Protein AF-0000000082935063 (afdb_homodimer)

Sequence (376 aa):
MTKEQLLAMGLTEEQAEKVLAASSEEMKGFIPKIRFDEINNSNKDLKQQLADRDKQLEDLKKLTGDNEELKNQIKQMQDSNKNKIAEYENKLKQLKIDSAVELELTKAKAKNIKAARALLDLSNVELDGDTVKGLDEQIKKLTEAEDSKFLFDSEESATFIGVKPGEGSDKNNASVEQQFENALKGIFMTKEQLLAMGLTEEQAEKVLAASSEEMKGFIPKIRFDEINNSNKDLKQQLADRDKQLEDLKKLTGDNEELKNQIKQMQDSNKNKIAEYENKLKQLKIDSAVELELTKAKAKNIKAARALLDLSNVELDGDTVKGLDEQIKKLTEAEDSKFLFDSEESATFIGVKPGEGSDKNNASVEQQFENALKGIF

InterPro domains:
  IPR009636 Capsid assembly scaffolding protein [PF06810] (1-170)

Secondary structure (DSSP, 8-state):
--HHHHHHTT--HHHHHHHHHHHHHHHTTEEEHHHHHHHHHHHHHHHHHHHHHHHHHHHHHH--S-HHHHHHHHHHHHHHHHHHHHHHHHHHHHHHHHHHHHHHHHHTTBS-HHHHHTTS--TT--EETTEETTHHHHHHHHHHSTTTGGGB-----------------------THHHHHHHHHTT-/--HHHHHHTT--HHHHHHHHHHHHHHHTTEEEHHHHHHHHHHHHHHHHHHHHHHHHHHHHHH--S-HHHHHHHHHHHHHHHHHHHHHHHHHHHHHHHHHHHHHHHHHTTBS-HHHHHTTS--TT--EETTEETTHHHHHHHHHHSTTTGGGB-----------------------THHHHHHHHHTT-

Solvent-accessible surface area (backbone atoms only — not comparable to full-atom values): 21770 Å² total; per-residue (Å²): 136,52,68,66,58,36,44,72,61,69,42,50,72,68,43,32,52,52,50,49,52,52,49,53,62,55,48,71,51,40,37,55,38,62,60,44,51,50,50,52,51,49,38,55,51,46,53,50,52,42,51,52,52,55,48,48,53,54,55,56,57,69,57,82,67,58,71,68,58,52,42,52,52,48,51,51,50,51,53,51,50,53,49,50,50,53,51,49,54,52,50,50,50,50,50,49,48,53,44,28,50,52,52,53,39,53,73,56,34,42,75,41,59,73,62,57,54,69,73,55,83,71,75,86,65,47,74,53,87,79,37,49,61,66,46,68,60,54,51,52,49,38,57,68,34,88,91,42,22,87,45,29,65,73,80,64,70,74,67,71,71,65,73,62,75,67,74,78,66,77,78,83,88,74,70,77,67,60,65,60,54,55,64,57,52,68,76,100,137,51,68,66,59,37,44,74,62,68,43,51,73,68,43,31,53,52,51,50,50,52,49,54,60,55,48,71,53,40,35,54,38,63,60,44,50,51,50,51,51,50,38,53,50,48,50,51,51,41,50,51,51,55,48,48,52,54,53,57,58,70,55,82,66,57,71,68,59,51,42,51,52,47,50,52,51,52,53,51,50,52,51,50,50,51,51,48,53,51,51,49,51,50,48,49,48,52,46,29,50,51,51,52,39,53,73,57,36,42,75,39,61,71,64,56,54,68,74,54,84,71,76,86,63,47,75,52,87,78,36,48,61,67,44,66,61,52,50,51,50,37,58,70,34,88,91,40,22,84,45,29,65,72,83,64,71,73,66,70,70,64,73,62,75,69,74,79,67,75,80,84,85,73,68,79,67,62,64,58,52,57,63,56,53,70,75,100

Structure (mmCIF, N/CA/C/O backbone):
data_AF-0000000082935063-model_v1
#
loop_
_entity.id
_entity.type
_entity.pdbx_description
1 polymer 'Phage minor structural protein GP20'
#
loop_
_atom_site.group_PDB
_atom_site.id
_atom_site.type_symbol
_atom_site.label_atom_id
_atom_site.label_alt_id
_atom_site.label_comp_id
_atom_site.label_asym_id
_atom_site.label_entity_id
_atom_site.label_seq_id
_atom_site.pdbx_PDB_ins_code
_atom_site.Cartn_x
_atom_site.Cartn_y
_atom_site.Cartn_z
_atom_site.occupancy
_atom_site.B_iso_or_equiv
_atom_site.auth_seq_id
_atom_site.auth_comp_id
_atom_site.auth_asym_id
_atom_site.auth_atom_id
_atom_site.pdbx_PDB_model_num
ATOM 1 N N . MET A 1 1 ? -4.723 17.047 11.477 1 86 1 MET A N 1
ATOM 2 C CA . MET A 1 1 ? -5.141 18.109 12.398 1 86 1 MET A CA 1
ATOM 3 C C . MET A 1 1 ? -6.387 18.812 11.883 1 86 1 MET A C 1
ATOM 5 O O . MET A 1 1 ? -6.648 18.828 10.68 1 86 1 MET A O 1
ATOM 9 N N . THR A 1 2 ? -7.211 19.328 12.93 1 88.81 2 THR A N 1
ATOM 10 C CA . THR A 1 2 ? -8.438 20.047 12.594 1 88.81 2 THR A CA 1
ATOM 11 C C . THR A 1 2 ? -8.281 21.531 12.859 1 88.81 2 THR A C 1
ATOM 13 O O . THR A 1 2 ? -7.32 21.953 13.516 1 88.81 2 THR A O 1
ATOM 16 N N . LYS A 1 3 ? -9.219 22.297 12.297 1 92.62 3 LYS A N 1
ATOM 17 C CA . LYS A 1 3 ? -9.211 23.734 12.547 1 92.62 3 LYS A CA 1
ATOM 18 C C . LYS A 1 3 ? -9.258 24.031 14.047 1 92.62 3 LYS A C 1
ATOM 20 O O . LYS A 1 3 ? -8.539 24.906 14.531 1 92.62 3 LYS A O 1
ATOM 25 N N . GLU A 1 4 ? -10.055 23.328 14.75 1 90.56 4 GLU A N 1
ATOM 26 C CA . GLU A 1 4 ? -10.203 23.516 16.188 1 90.56 4 GLU A CA 1
ATOM 27 C C . GLU A 1 4 ? -8.891 23.25 16.9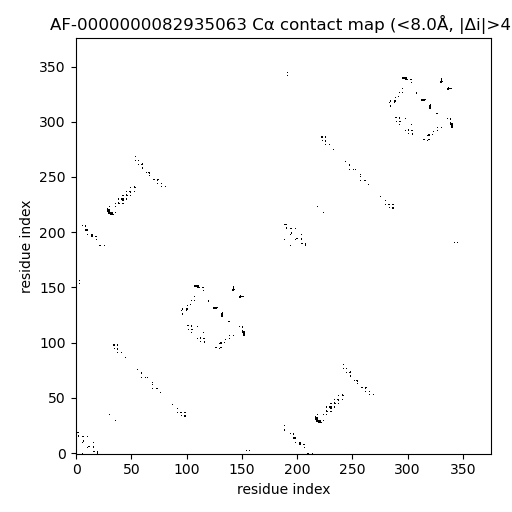22 1 90.56 4 GLU A C 1
ATOM 29 O O . GLU A 1 4 ? -8.539 23.984 17.844 1 90.56 4 GLU A O 1
ATOM 34 N N . GLN A 1 5 ? -8.219 22.234 16.547 1 92.06 5 GLN A N 1
ATOM 35 C CA . GLN A 1 5 ? -6.93 21.906 17.156 1 92.06 5 GLN A CA 1
ATOM 36 C C . GLN A 1 5 ? -5.918 23.031 16.938 1 92.06 5 GLN A C 1
ATOM 38 O O . GLN A 1 5 ? -5.156 23.375 17.844 1 92.06 5 GLN A O 1
ATOM 43 N N . LEU A 1 6 ? -5.969 23.578 15.75 1 96.69 6 LEU A N 1
ATOM 44 C CA . LEU A 1 6 ? -5.023 24.625 15.398 1 96.69 6 LEU A CA 1
ATOM 45 C C . LEU A 1 6 ? -5.297 25.891 16.203 1 96.69 6 LEU A C 1
ATOM 47 O O . LEU A 1 6 ? -4.367 26.547 16.688 1 96.69 6 LEU A O 1
ATOM 51 N N . LEU A 1 7 ? -6.59 26.219 16.422 1 95.94 7 LEU A N 1
ATOM 52 C CA . LEU A 1 7 ? -6.969 27.375 17.234 1 95.94 7 LEU A CA 1
ATOM 53 C C . LEU A 1 7 ? -6.535 27.172 18.688 1 95.94 7 LEU A C 1
ATOM 55 O O . LEU A 1 7 ? -6.062 28.109 19.328 1 95.94 7 LEU A O 1
ATOM 59 N N . ALA A 1 8 ? -6.621 26 19.125 1 94.31 8 ALA A N 1
ATOM 60 C CA . ALA A 1 8 ? -6.246 25.672 20.5 1 94.31 8 ALA A CA 1
ATOM 61 C C . ALA A 1 8 ? -4.742 25.812 20.703 1 94.31 8 ALA A C 1
ATOM 63 O O . ALA A 1 8 ? -4.277 26.016 21.828 1 94.31 8 ALA A O 1
ATOM 64 N N . MET A 1 9 ? -4.004 25.766 19.688 1 95.94 9 MET A N 1
ATOM 65 C CA . MET A 1 9 ? -2.553 25.891 19.766 1 95.94 9 MET A CA 1
ATOM 66 C C . MET A 1 9 ? -2.137 27.359 19.719 1 95.94 9 MET A C 1
ATOM 68 O O . MET A 1 9 ? -0.945 27.672 19.734 1 95.94 9 MET A O 1
ATOM 72 N N . GLY A 1 10 ? -3.119 28.219 19.531 1 96.62 10 GLY A N 1
ATOM 73 C CA . GLY A 1 10 ? -2.852 29.641 19.594 1 96.62 10 GLY A CA 1
ATOM 74 C C . GLY A 1 10 ? -2.785 30.297 18.219 1 96.62 10 GLY A C 1
ATOM 75 O O . GLY A 1 10 ? -2.342 31.453 18.109 1 96.62 10 GLY A O 1
ATOM 76 N N . LEU A 1 11 ? -3.184 29.625 17.219 1 98 11 LEU A N 1
ATOM 77 C CA . LEU A 1 11 ? -3.174 30.203 15.891 1 98 11 LEU A CA 1
ATOM 78 C C . LEU A 1 11 ? -4.414 31.062 15.656 1 98 11 LEU A C 1
ATOM 80 O O . LEU A 1 11 ? -5.469 30.812 16.234 1 98 11 LEU A O 1
ATOM 84 N N . THR A 1 12 ? -4.195 32.094 14.789 1 97.25 12 THR A N 1
ATOM 85 C CA . THR A 1 12 ? -5.363 32.844 14.344 1 97.25 12 THR A CA 1
ATOM 86 C C . THR A 1 12 ? -6.164 32.062 13.32 1 97.25 12 THR A C 1
ATOM 88 O O . THR A 1 12 ? -5.684 31.047 12.797 1 97.25 12 THR A O 1
ATOM 91 N N . GLU A 1 13 ? -7.348 32.438 13.023 1 96.56 13 GLU A N 1
ATOM 92 C CA . GLU A 1 13 ? -8.164 31.766 12.016 1 96.56 13 GLU A CA 1
ATOM 93 C C . GLU A 1 13 ? -7.48 31.766 10.656 1 96.56 13 GLU A C 1
ATOM 95 O O . GLU A 1 13 ? -7.512 30.766 9.93 1 96.56 13 GLU A O 1
ATOM 100 N N . GLU A 1 14 ? -6.922 32.875 10.328 1 97.38 14 GLU A N 1
ATOM 101 C CA . GLU A 1 14 ? -6.215 33 9.055 1 97.38 14 GLU A CA 1
ATOM 102 C C . GLU A 1 14 ? -5.031 32.062 8.984 1 97.38 14 GLU A C 1
ATOM 104 O O . GLU A 1 14 ? -4.828 31.391 7.969 1 97.38 14 GLU A O 1
ATOM 109 N N . GLN A 1 15 ? -4.25 32.031 10.055 1 97.62 15 GLN A N 1
ATOM 110 C CA . GLN A 1 15 ? -3.121 31.125 10.133 1 97.62 15 GLN A CA 1
ATOM 111 C C . GLN A 1 15 ? -3.584 29.672 10.008 1 97.62 15 GLN A C 1
ATOM 113 O O . GLN A 1 15 ? -2.98 28.891 9.273 1 97.62 15 GLN A O 1
ATOM 118 N N . ALA A 1 16 ? -4.621 29.344 10.688 1 97.5 16 ALA A N 1
ATOM 119 C CA . ALA A 1 16 ? -5.16 27.984 10.695 1 97.5 16 ALA A CA 1
ATOM 120 C C . ALA A 1 16 ? -5.566 27.547 9.289 1 97.5 16 ALA A C 1
ATOM 122 O O . ALA A 1 16 ? -5.293 26.422 8.875 1 97.5 16 ALA A O 1
ATOM 123 N N . GLU A 1 17 ? -6.215 28.406 8.586 1 97.19 17 GLU A N 1
ATOM 124 C CA . GLU A 1 17 ? -6.641 28.109 7.227 1 97.19 17 GLU A CA 1
ATOM 125 C C . GLU A 1 17 ? -5.445 27.828 6.32 1 97.19 17 GLU A C 1
ATOM 127 O O . GLU A 1 17 ? -5.477 26.906 5.496 1 97.19 17 GLU A O 1
ATOM 132 N N . LYS A 1 18 ? -4.41 28.641 6.469 1 96.88 18 LYS A N 1
ATOM 133 C CA . LYS A 1 18 ? -3.205 28.469 5.668 1 96.88 18 LYS A CA 1
ATOM 134 C C . LYS A 1 18 ? -2.537 27.125 5.973 1 96.88 18 LYS A C 1
ATOM 136 O O . LYS A 1 18 ? -2.104 26.422 5.062 1 96.88 18 LYS A O 1
ATOM 141 N N . VAL A 1 19 ? -2.463 26.844 7.266 1 97.12 19 VAL A N 1
ATOM 142 C CA . VAL A 1 19 ? -1.835 25.609 7.688 1 97.12 19 VAL A CA 1
ATOM 143 C C . VAL A 1 19 ? -2.639 24.422 7.168 1 97.12 19 VAL A C 1
ATOM 145 O O . VAL A 1 19 ? -2.068 23.453 6.66 1 97.12 19 VAL A O 1
ATOM 148 N N . LEU A 1 20 ? -3.934 24.484 7.266 1 96.06 20 LEU A N 1
ATOM 149 C CA . LEU A 1 20 ? -4.789 23.406 6.789 1 96.06 20 LEU A CA 1
ATOM 150 C C . LEU A 1 20 ? -4.637 23.219 5.281 1 96.06 20 LEU A C 1
ATOM 152 O O . LEU A 1 20 ? -4.621 22.094 4.793 1 96.06 20 LEU A O 1
ATOM 156 N N . ALA A 1 21 ? -4.57 24.281 4.578 1 95.88 21 ALA A N 1
ATOM 157 C CA . ALA A 1 21 ? -4.383 24.203 3.133 1 95.88 21 ALA A CA 1
ATOM 158 C C . ALA A 1 21 ? -3.053 23.547 2.785 1 95.88 21 ALA A C 1
ATOM 160 O O . ALA A 1 21 ? -2.99 22.688 1.896 1 95.88 21 ALA A O 1
ATOM 161 N N . ALA A 1 22 ? -2.039 23.969 3.504 1 93.56 22 ALA A N 1
ATOM 162 C CA . ALA A 1 22 ? -0.721 23.375 3.273 1 93.56 22 ALA A CA 1
ATOM 163 C C . ALA A 1 22 ? -0.713 21.891 3.627 1 93.56 22 ALA A C 1
ATOM 165 O O . ALA A 1 22 ? -0.114 21.094 2.916 1 93.56 22 ALA A O 1
ATOM 166 N N . SER A 1 23 ? -1.329 21.578 4.695 1 93.69 23 SER A N 1
ATOM 167 C CA . SER A 1 23 ? -1.425 20.188 5.125 1 93.69 23 SER A CA 1
ATOM 168 C C . SER A 1 23 ? -2.184 19.344 4.105 1 93.69 23 SER A C 1
ATOM 170 O O . SER A 1 23 ? -1.768 18.234 3.781 1 93.69 23 SER A O 1
ATOM 172 N N . SER A 1 24 ? -3.283 19.906 3.625 1 93.31 24 SER A N 1
ATOM 173 C CA . SER A 1 24 ? -4.078 19.203 2.621 1 93.31 24 SER A CA 1
ATOM 174 C C . SER A 1 24 ? -3.264 18.938 1.36 1 93.31 24 SER A C 1
ATOM 176 O O . SER A 1 24 ? -3.348 17.859 0.78 1 93.31 24 SER A O 1
ATOM 178 N N . GLU A 1 25 ? -2.549 19.859 0.932 1 93 25 GLU A N 1
ATOM 179 C CA . GLU A 1 25 ? -1.703 19.703 -0.246 1 93 25 GLU A CA 1
ATOM 180 C C . GLU A 1 25 ? -0.645 18.625 -0.02 1 93 25 GLU A C 1
ATOM 182 O O . GLU A 1 25 ? -0.405 17.781 -0.895 1 93 25 GLU A O 1
ATOM 187 N N . GLU A 1 26 ? -0.034 18.625 1.139 1 90.31 26 GLU A N 1
ATOM 188 C CA . GLU A 1 26 ? 0.987 17.625 1.472 1 90.31 26 GLU A CA 1
ATOM 189 C C . GLU A 1 26 ? 0.395 16.219 1.532 1 90.31 26 GLU A C 1
ATOM 191 O O . GLU A 1 26 ? 1.028 15.258 1.102 1 90.31 26 GLU A O 1
ATOM 196 N N . MET A 1 27 ? -0.767 16.125 2.008 1 92.81 27 MET A N 1
ATOM 197 C CA . MET A 1 27 ? -1.409 14.828 2.244 1 92.81 27 MET A CA 1
ATOM 198 C C . MET A 1 27 ? -1.734 14.133 0.925 1 92.81 27 MET A C 1
ATOM 200 O O . MET A 1 27 ? -1.964 12.922 0.895 1 92.81 27 MET A O 1
ATOM 204 N N . LYS A 1 28 ? -1.774 14.883 -0.17 1 92.69 28 LYS A N 1
ATOM 205 C CA . LYS A 1 28 ? -2.061 14.297 -1.478 1 92.69 28 LYS A CA 1
ATOM 206 C C . LYS A 1 28 ? -0.992 13.281 -1.872 1 92.69 28 LYS A C 1
ATOM 208 O O . LYS A 1 28 ? -1.238 12.398 -2.699 1 92.69 28 LYS A O 1
ATOM 213 N N . GLY A 1 29 ? 0.166 13.391 -1.287 1 92.94 29 GLY A N 1
ATOM 214 C CA . GLY A 1 29 ? 1.263 12.477 -1.58 1 92.94 29 GLY A CA 1
ATOM 215 C C . GLY A 1 29 ? 1.316 11.289 -0.645 1 92.94 29 GLY A C 1
ATOM 216 O O . GLY A 1 29 ? 2.254 10.484 -0.702 1 92.94 29 GLY A O 1
ATOM 217 N N . PHE A 1 30 ? 0.31 11.125 0.166 1 94.75 30 PHE A N 1
ATOM 218 C CA . PHE A 1 30 ? 0.309 10.055 1.158 1 94.75 30 PHE A CA 1
ATOM 219 C C . PHE A 1 30 ? -0.996 9.273 1.104 1 94.75 30 PHE A C 1
ATOM 221 O O . PHE A 1 30 ? -1.993 9.75 0.562 1 94.75 30 PHE A O 1
ATOM 228 N N . ILE A 1 31 ? -0.912 8.023 1.594 1 93.56 31 ILE A N 1
ATOM 229 C CA . ILE A 1 31 ? -2.062 7.133 1.694 1 93.56 31 ILE A CA 1
ATOM 230 C C . ILE A 1 31 ? -2.197 6.625 3.127 1 93.56 31 ILE A C 1
ATOM 232 O O . ILE A 1 31 ? -1.195 6.355 3.793 1 93.56 31 ILE A O 1
ATOM 236 N N . PRO A 1 32 ? -3.484 6.516 3.576 1 93.88 32 PRO A N 1
ATOM 237 C CA . PRO A 1 32 ? -3.619 5.918 4.906 1 93.88 32 PRO A CA 1
ATOM 238 C C . PRO A 1 32 ? -2.92 4.566 5.02 1 93.88 32 PRO A C 1
ATOM 240 O O . PRO A 1 32 ? -2.986 3.752 4.094 1 93.88 32 PRO A O 1
ATOM 243 N N . LYS A 1 33 ? -2.289 4.395 6.117 1 94.56 33 LYS A N 1
ATOM 244 C CA . LYS A 1 33 ? -1.528 3.168 6.34 1 94.56 33 LYS A CA 1
ATOM 245 C C . LYS A 1 33 ? -2.42 1.936 6.211 1 94.56 33 LYS A C 1
ATOM 247 O O . LYS A 1 33 ? -1.977 0.89 5.73 1 94.56 33 LYS A O 1
ATOM 252 N N . ILE A 1 34 ? -3.592 2.025 6.602 1 93.38 34 ILE A N 1
ATOM 253 C CA . ILE A 1 34 ? -4.512 0.892 6.609 1 93.38 34 ILE A CA 1
ATOM 254 C C . ILE A 1 34 ? -4.73 0.397 5.18 1 93.38 34 ILE A C 1
ATOM 256 O O . ILE A 1 34 ? -4.879 -0.805 4.949 1 93.38 34 ILE A O 1
ATOM 260 N N . ARG A 1 35 ? -4.742 1.308 4.215 1 92.62 35 ARG A N 1
ATOM 261 C CA . ARG A 1 35 ? -4.867 0.929 2.811 1 92.62 35 ARG A CA 1
ATOM 262 C C . ARG A 1 35 ? -3.625 0.187 2.33 1 92.62 35 ARG A C 1
ATOM 264 O O . ARG A 1 35 ? -3.727 -0.776 1.566 1 92.62 35 ARG A O 1
ATOM 271 N N . PHE A 1 36 ? -2.512 0.682 2.732 1 93.5 36 PHE A N 1
ATOM 272 C CA . PHE A 1 36 ? -1.25 0.019 2.424 1 93.5 36 PHE A CA 1
ATOM 273 C C . PHE A 1 36 ? -1.236 -1.402 2.975 1 93.5 36 PHE A C 1
ATOM 275 O O . PHE A 1 36 ? -0.862 -2.342 2.271 1 93.5 36 PHE A O 1
ATOM 282 N N . ASP A 1 37 ? -1.658 -1.58 4.211 1 93.25 37 ASP A N 1
ATOM 283 C CA . ASP A 1 37 ? -1.674 -2.881 4.875 1 93.25 37 ASP A CA 1
ATOM 284 C C . ASP A 1 37 ? -2.604 -3.854 4.152 1 93.25 37 ASP A C 1
ATOM 286 O O . ASP A 1 37 ? -2.32 -5.051 4.07 1 93.25 37 ASP A O 1
ATOM 290 N N . GLU A 1 38 ? -3.693 -3.305 3.662 1 92.56 38 GLU A N 1
ATOM 291 C CA . GLU A 1 38 ? -4.609 -4.113 2.861 1 92.56 38 GLU A CA 1
ATOM 292 C C . GLU A 1 38 ? -3.887 -4.758 1.682 1 92.56 38 GLU A C 1
ATOM 294 O O . GLU A 1 38 ? -3.979 -5.969 1.478 1 92.56 38 GLU A O 1
ATOM 299 N N . ILE A 1 39 ? -3.172 -3.971 0.906 1 91.56 39 ILE A N 1
ATOM 300 C CA . ILE A 1 39 ? -2.516 -4.445 -0.307 1 91.56 39 ILE A CA 1
ATOM 301 C C . ILE A 1 39 ? -1.347 -5.355 0.061 1 91.56 39 ILE A C 1
ATOM 303 O O . ILE A 1 39 ? -1.083 -6.348 -0.625 1 91.56 39 ILE A O 1
ATOM 307 N N . ASN A 1 40 ? -0.686 -5.012 1.151 1 92.81 40 ASN A N 1
ATOM 308 C CA . ASN A 1 40 ? 0.401 -5.859 1.633 1 92.81 40 ASN A CA 1
ATOM 309 C C . ASN A 1 40 ? -0.098 -7.25 2.012 1 92.81 40 ASN A C 1
ATOM 311 O O . ASN A 1 40 ? 0.553 -8.25 1.708 1 92.81 40 ASN A O 1
ATOM 315 N N . ASN A 1 41 ? -1.183 -7.312 2.684 1 93.81 41 ASN A N 1
ATOM 316 C CA . ASN A 1 41 ? -1.776 -8.602 3.023 1 93.81 41 ASN A CA 1
ATOM 317 C C . ASN A 1 41 ? -2.193 -9.375 1.774 1 93.81 41 ASN A C 1
ATOM 319 O O . ASN A 1 41 ? -2.014 -10.594 1.701 1 93.81 41 ASN A O 1
ATOM 323 N N . SER A 1 42 ? -2.785 -8.609 0.834 1 94.44 42 SER A N 1
ATOM 324 C CA . SER A 1 42 ? -3.113 -9.219 -0.45 1 94.44 42 SER A CA 1
ATOM 325 C C . SER A 1 42 ? -1.878 -9.82 -1.11 1 94.44 42 SER A C 1
ATOM 327 O O . SER A 1 42 ? -1.92 -10.945 -1.609 1 94.44 42 SER A O 1
ATOM 329 N N . ASN A 1 43 ? -0.83 -9.102 -1.116 1 94.44 43 ASN A N 1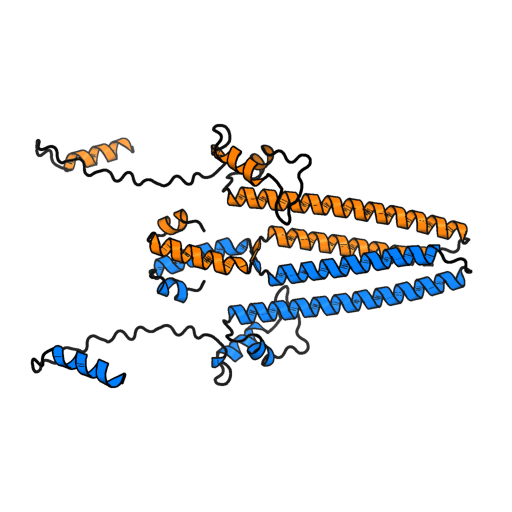
ATOM 330 C CA . ASN A 1 43 ? 0.434 -9.57 -1.681 1 94.44 43 ASN A CA 1
ATOM 331 C C . ASN A 1 43 ? 0.897 -10.867 -1.028 1 94.44 43 ASN A C 1
ATOM 333 O O . ASN A 1 43 ? 1.317 -11.797 -1.718 1 94.44 43 ASN A O 1
ATOM 337 N N . LYS A 1 44 ? 0.827 -10.93 0.276 1 95 44 LYS A N 1
ATOM 338 C CA . LYS A 1 44 ? 1.216 -12.125 1.01 1 95 44 LYS A CA 1
ATOM 339 C C . LYS A 1 44 ? 0.367 -13.328 0.594 1 95 44 LYS A C 1
ATOM 341 O O . LYS A 1 44 ? 0.891 -14.422 0.385 1 95 44 LYS A O 1
ATOM 346 N N . ASP A 1 45 ? -0.888 -13.086 0.507 1 96.44 45 ASP A N 1
ATOM 347 C CA . ASP A 1 45 ? -1.808 -14.141 0.096 1 96.44 45 ASP A CA 1
ATOM 348 C C . ASP A 1 45 ? -1.479 -14.641 -1.311 1 96.44 45 ASP A C 1
ATOM 350 O O . ASP A 1 45 ? -1.406 -15.852 -1.547 1 96.44 45 ASP A O 1
ATOM 354 N N . LEU A 1 46 ? -1.265 -13.703 -2.25 1 96.94 46 LEU A N 1
ATOM 355 C CA . LEU A 1 46 ? -0.958 -14.055 -3.633 1 96.94 46 LEU A CA 1
ATOM 356 C C . LEU A 1 46 ? 0.343 -14.844 -3.719 1 96.94 46 LEU A C 1
ATOM 358 O O . LEU A 1 46 ? 0.447 -15.797 -4.496 1 96.94 46 LEU A O 1
ATOM 362 N N . LYS A 1 47 ? 1.34 -14.516 -2.902 1 96.88 47 LYS A N 1
ATOM 363 C CA . LYS A 1 47 ? 2.605 -15.242 -2.879 1 96.88 47 LYS A CA 1
ATOM 364 C C . LYS A 1 47 ? 2.406 -16.688 -2.412 1 96.88 47 LYS A C 1
ATOM 366 O O . LYS A 1 47 ? 3.021 -17.609 -2.947 1 96.88 47 LYS A O 1
ATOM 371 N N . GLN A 1 48 ? 1.568 -16.797 -1.417 1 97.44 48 GLN A N 1
ATOM 372 C CA . GLN A 1 48 ? 1.256 -18.141 -0.947 1 97.44 48 GLN A CA 1
ATOM 373 C C . GLN A 1 48 ? 0.553 -18.953 -2.031 1 97.44 48 GLN A C 1
ATOM 375 O O . GLN A 1 48 ? 0.86 -20.125 -2.23 1 97.44 48 GLN A O 1
ATOM 380 N N . GLN A 1 49 ? -0.395 -18.328 -2.688 1 97.81 49 GLN A N 1
ATOM 381 C CA . GLN A 1 49 ? -1.106 -19 -3.768 1 97.81 49 GLN A CA 1
ATOM 382 C C . GLN A 1 49 ? -0.155 -19.391 -4.895 1 97.81 49 GLN A C 1
ATOM 384 O O . GLN A 1 49 ? -0.289 -20.469 -5.484 1 97.81 49 GLN A O 1
ATOM 389 N N . LEU A 1 50 ? 0.74 -18.562 -5.242 1 98.12 50 LEU A N 1
ATOM 390 C CA . LEU A 1 50 ? 1.744 -18.859 -6.258 1 98.12 50 LEU A CA 1
ATOM 391 C C . LEU A 1 50 ? 2.58 -20.062 -5.859 1 98.12 50 LEU A C 1
ATOM 393 O O . LEU A 1 50 ? 2.811 -20.953 -6.676 1 98.12 50 LEU A O 1
ATOM 397 N N . ALA A 1 51 ? 3.01 -20.094 -4.602 1 97.81 51 ALA A N 1
ATOM 398 C CA . ALA A 1 51 ? 3.777 -21.219 -4.09 1 97.81 51 ALA A CA 1
ATOM 399 C C . ALA A 1 51 ? 2.973 -22.516 -4.184 1 97.81 51 ALA A C 1
ATOM 401 O O . ALA A 1 51 ? 3.523 -23.578 -4.496 1 97.81 51 ALA A O 1
ATOM 402 N N . ASP A 1 52 ? 1.726 -22.422 -3.844 1 98.12 52 ASP A N 1
ATOM 403 C CA . ASP A 1 52 ? 0.847 -23.578 -3.941 1 98.12 52 ASP A CA 1
ATOM 404 C C . ASP A 1 52 ? 0.804 -24.125 -5.371 1 98.12 52 ASP A C 1
ATOM 406 O O . ASP A 1 52 ? 0.851 -25.328 -5.586 1 98.12 52 ASP A O 1
ATOM 410 N N . ARG A 1 53 ? 0.636 -23.172 -6.332 1 98.38 53 ARG A N 1
ATOM 411 C CA . ARG A 1 53 ? 0.614 -23.594 -7.73 1 98.38 53 ARG A CA 1
ATOM 412 C C . ARG A 1 53 ? 1.922 -24.281 -8.117 1 98.38 53 ARG A C 1
ATOM 414 O O . ARG A 1 53 ? 1.914 -25.297 -8.82 1 98.38 53 ARG A O 1
ATOM 421 N N . ASP A 1 54 ? 3.045 -23.766 -7.711 1 98.19 54 ASP A N 1
ATOM 422 C CA . ASP A 1 54 ? 4.34 -24.375 -8.008 1 98.19 54 ASP A CA 1
ATOM 423 C C . ASP A 1 54 ? 4.453 -25.766 -7.398 1 98.19 54 ASP A C 1
ATOM 425 O O . ASP A 1 54 ? 5.016 -26.672 -8.008 1 98.19 54 ASP A O 1
ATOM 429 N N . LYS A 1 55 ? 3.949 -25.922 -6.223 1 98 55 LYS A N 1
ATOM 430 C CA . LYS A 1 55 ? 3.932 -27.234 -5.582 1 98 55 LYS A CA 1
ATOM 431 C C . LYS A 1 55 ? 3.068 -28.219 -6.367 1 98 55 LYS A C 1
ATOM 433 O O . LYS A 1 55 ? 3.377 -29.406 -6.43 1 98 55 LYS A O 1
ATOM 438 N N . GLN A 1 56 ? 1.974 -27.734 -6.91 1 97.56 56 GLN A N 1
ATOM 439 C CA . GLN A 1 56 ? 1.109 -28.578 -7.73 1 97.56 56 GLN A CA 1
ATOM 440 C C . GLN A 1 56 ? 1.871 -29.156 -8.922 1 97.56 56 GLN A C 1
ATOM 442 O O . GLN A 1 56 ? 1.729 -30.344 -9.234 1 97.56 56 GLN A O 1
ATOM 447 N N . LEU A 1 57 ? 2.652 -28.359 -9.609 1 96.88 57 LEU A N 1
ATOM 448 C CA . LEU A 1 57 ? 3.465 -28.844 -10.711 1 96.88 57 LEU A CA 1
ATOM 449 C C . LEU A 1 57 ? 4.445 -29.922 -10.234 1 96.88 57 LEU A C 1
ATOM 451 O O . LEU A 1 57 ? 4.668 -30.906 -10.922 1 96.88 57 LEU A O 1
ATOM 455 N N . GLU A 1 58 ? 5.023 -29.734 -9.055 1 96.06 58 GLU A N 1
ATOM 456 C CA . GLU A 1 58 ? 5.922 -30.719 -8.477 1 96.06 58 GLU A CA 1
ATOM 457 C C . GLU A 1 58 ? 5.195 -32.031 -8.219 1 96.06 58 GLU A C 1
ATOM 459 O O . GLU A 1 58 ? 5.742 -33.125 -8.492 1 96.06 58 GLU A O 1
ATOM 464 N N . ASP A 1 59 ? 4.016 -31.969 -7.703 1 95.25 59 ASP A N 1
ATOM 465 C CA . ASP A 1 59 ? 3.213 -33.156 -7.426 1 95.25 59 ASP A CA 1
ATOM 466 C C . ASP A 1 59 ? 2.85 -33.875 -8.719 1 95.25 59 ASP A C 1
ATOM 468 O O . ASP A 1 59 ? 2.873 -35.125 -8.766 1 95.25 59 ASP A O 1
ATOM 472 N N . LEU A 1 60 ? 2.521 -33.094 -9.719 1 94.62 60 LEU A N 1
ATOM 473 C CA . LEU A 1 60 ? 2.182 -33.688 -11 1 94.62 60 LEU A CA 1
ATOM 474 C C . LEU A 1 60 ? 3.387 -34.406 -11.602 1 94.62 60 LEU A C 1
ATOM 476 O O . LEU A 1 60 ? 3.244 -35.469 -12.227 1 94.62 60 LEU A O 1
ATOM 480 N N . LYS A 1 61 ? 4.488 -33.844 -11.422 1 91.69 61 LYS A N 1
ATOM 481 C CA . LYS A 1 61 ? 5.723 -34.438 -11.945 1 91.69 61 LYS A CA 1
ATOM 482 C C . LYS A 1 61 ? 5.996 -35.781 -11.32 1 91.69 61 LYS A C 1
ATOM 484 O O . LYS A 1 61 ? 6.586 -36.656 -11.961 1 91.69 61 LYS A O 1
ATOM 489 N N . LYS A 1 62 ? 5.582 -36 -10.109 1 90.81 62 LYS A N 1
ATOM 490 C CA . LYS A 1 62 ? 5.836 -37.219 -9.367 1 90.81 62 LYS A CA 1
ATOM 491 C C . LYS A 1 62 ? 4.852 -38.312 -9.758 1 90.81 62 LYS A C 1
ATOM 493 O O . LYS A 1 62 ? 5.047 -39.5 -9.422 1 90.81 62 LYS A O 1
ATOM 498 N N . LEU A 1 63 ? 3.867 -37.875 -10.398 1 84.94 63 LEU A N 1
ATOM 499 C CA . LEU A 1 63 ? 2.846 -38.844 -10.75 1 84.94 63 LEU A CA 1
ATOM 500 C C . LEU A 1 63 ? 3.324 -39.75 -11.875 1 84.94 63 LEU A C 1
ATOM 502 O O . LEU A 1 63 ? 4.035 -39.312 -12.781 1 84.94 63 LEU A O 1
ATOM 506 N N . THR A 1 64 ? 3.076 -41.156 -11.805 1 74.75 64 THR A N 1
ATOM 507 C CA . THR A 1 64 ? 3.469 -42.188 -12.766 1 74.75 64 THR A CA 1
ATOM 508 C C . THR A 1 64 ? 2.242 -42.906 -13.336 1 74.75 64 THR A C 1
ATOM 510 O O . THR A 1 64 ? 2.365 -43.938 -14 1 74.75 64 THR A O 1
ATOM 513 N N . GLY A 1 65 ? 1.161 -42.312 -12.992 1 72.69 65 GLY A N 1
ATOM 514 C CA . GLY A 1 65 ? -0.048 -43 -13.414 1 72.69 65 GLY A CA 1
ATOM 515 C C . GLY A 1 65 ? -0.369 -42.781 -14.883 1 72.69 65 GLY A C 1
ATOM 516 O O . GLY A 1 65 ? 0.426 -42.188 -15.617 1 72.69 65 GLY A O 1
ATOM 517 N N . ASP A 1 66 ? -1.535 -43.5 -15.352 1 81.94 66 ASP A N 1
ATOM 518 C CA . ASP A 1 66 ? -1.955 -43.312 -16.734 1 81.94 66 ASP A CA 1
ATOM 519 C C . ASP A 1 66 ? -2.559 -41.938 -16.938 1 81.94 66 ASP A C 1
ATOM 521 O O . ASP A 1 66 ? -2.719 -41.156 -15.977 1 81.94 66 ASP A O 1
ATOM 525 N N . ASN A 1 67 ? -2.654 -41.5 -18.172 1 83.56 67 ASN A N 1
ATOM 526 C CA . ASN A 1 67 ? -3.131 -40.219 -18.609 1 83.56 67 ASN A CA 1
ATOM 527 C C . ASN A 1 67 ? -4.469 -39.844 -17.969 1 83.56 67 ASN A C 1
ATOM 529 O O . ASN A 1 67 ? -4.723 -38.688 -17.656 1 83.56 67 ASN A O 1
ATOM 533 N N . GLU A 1 68 ? -5.289 -40.938 -17.703 1 85.81 68 GLU A N 1
ATOM 534 C CA . GLU A 1 68 ? -6.598 -40.656 -17.125 1 85.81 68 GLU A CA 1
ATOM 535 C C . GLU A 1 68 ? -6.469 -40.188 -15.68 1 85.81 68 GLU A C 1
ATOM 537 O O . GLU A 1 68 ? -7.148 -39.25 -15.258 1 85.81 68 GLU A O 1
ATOM 542 N N . GLU A 1 69 ? -5.617 -40.812 -14.906 1 87.88 69 GLU A N 1
ATOM 543 C CA . GLU A 1 69 ? -5.367 -40.438 -13.516 1 87.88 69 GLU A CA 1
ATOM 544 C C . GLU A 1 69 ? -4.758 -39.031 -13.438 1 87.88 69 GLU A C 1
ATOM 546 O O . GLU A 1 69 ? -5.133 -38.219 -12.57 1 87.88 69 GLU A O 1
ATOM 551 N N . LEU A 1 70 ? -3.926 -38.688 -14.305 1 89.62 70 LEU A N 1
ATOM 552 C CA . LEU A 1 70 ? -3.277 -37.406 -14.352 1 89.62 70 LEU A CA 1
ATOM 553 C C . LEU A 1 70 ? -4.289 -36.281 -14.656 1 89.62 70 LEU A C 1
ATOM 555 O O . LEU A 1 70 ? -4.301 -35.25 -13.992 1 89.62 70 LEU A O 1
ATOM 559 N N . LYS A 1 71 ? -5.148 -36.531 -15.57 1 90.06 71 LYS A N 1
ATOM 560 C CA . LYS A 1 71 ? -6.168 -35.562 -15.961 1 90.06 71 LYS A CA 1
ATOM 561 C C . LYS A 1 71 ? -7.137 -35.281 -14.82 1 90.06 71 LYS A C 1
ATOM 563 O O . LYS A 1 71 ? -7.566 -34.156 -14.625 1 90.06 71 LYS A O 1
ATOM 568 N N . ASN A 1 72 ? -7.41 -36.375 -14.102 1 92.94 72 ASN A N 1
ATOM 569 C CA . ASN A 1 72 ? -8.289 -36.219 -12.945 1 92.94 72 ASN A CA 1
ATOM 570 C C . ASN A 1 72 ? -7.637 -35.375 -11.852 1 92.94 72 ASN A C 1
ATOM 572 O O . ASN A 1 72 ? -8.289 -34.531 -11.242 1 92.94 72 ASN A O 1
ATOM 576 N N . GLN A 1 73 ? -6.352 -35.625 -11.633 1 93.56 73 GLN A N 1
ATOM 577 C CA . GLN A 1 73 ? -5.617 -34.844 -10.641 1 93.56 73 GLN A CA 1
ATOM 578 C C . GLN A 1 73 ? -5.535 -33.375 -11.047 1 93.56 73 GLN A C 1
ATOM 580 O O . GLN A 1 73 ? -5.711 -32.5 -10.211 1 93.56 73 GLN A O 1
ATOM 585 N N . ILE A 1 74 ? -5.336 -33.125 -12.281 1 95.56 74 ILE A N 1
ATOM 586 C CA . ILE A 1 74 ? -5.254 -31.766 -12.789 1 95.56 74 ILE A CA 1
ATOM 587 C C . ILE A 1 74 ? -6.602 -31.062 -12.609 1 95.56 74 ILE A C 1
ATOM 589 O O . ILE A 1 74 ? -6.656 -29.906 -12.188 1 95.56 74 ILE A O 1
ATOM 593 N N . LYS A 1 75 ? -7.664 -31.781 -12.914 1 96.44 75 LYS A N 1
ATOM 594 C CA . LYS A 1 75 ? -9 -31.203 -12.75 1 96.44 75 LYS A CA 1
ATOM 595 C C . LYS A 1 75 ? -9.258 -30.844 -11.289 1 96.44 75 LYS A C 1
ATOM 597 O O . LYS A 1 75 ? -9.82 -29.781 -11 1 96.44 75 LYS A O 1
ATOM 602 N N . GLN A 1 76 ? -8.867 -31.703 -10.391 1 97.56 76 GLN A N 1
ATOM 603 C CA . GLN A 1 76 ? -9.023 -31.422 -8.969 1 97.56 76 GLN A CA 1
ATOM 604 C C . GLN A 1 76 ? -8.234 -30.188 -8.555 1 97.56 76 GLN A C 1
ATOM 606 O O . GLN A 1 76 ? -8.727 -29.359 -7.793 1 97.56 76 GLN A O 1
ATOM 611 N N . MET A 1 77 ? -7.023 -30.078 -9.039 1 98.06 77 MET A N 1
ATOM 612 C CA . MET A 1 77 ? -6.191 -28.906 -8.766 1 98.06 77 MET A CA 1
ATOM 613 C C . MET A 1 77 ? -6.84 -27.641 -9.312 1 98.06 77 MET A C 1
ATOM 615 O O . MET A 1 77 ? -6.883 -26.609 -8.633 1 98.06 77 MET A O 1
ATOM 619 N N . GLN A 1 78 ? -7.379 -27.703 -10.508 1 98.12 78 GLN A N 1
ATOM 620 C CA . GLN A 1 78 ? -8.039 -26.562 -11.125 1 98.12 78 GLN A CA 1
ATOM 621 C C . GLN A 1 78 ? -9.242 -26.109 -10.305 1 98.12 78 GLN A C 1
ATOM 623 O O . GLN A 1 78 ? -9.438 -24.906 -10.07 1 98.12 78 GLN A O 1
ATOM 628 N N . ASP A 1 79 ? -10.016 -27.094 -9.898 1 98.44 79 ASP A N 1
ATOM 629 C CA . ASP A 1 79 ? -11.188 -26.781 -9.086 1 98.44 79 ASP A CA 1
ATOM 630 C C . ASP A 1 79 ? -10.789 -26.172 -7.75 1 98.44 79 ASP A C 1
ATOM 632 O O . ASP A 1 79 ? -11.383 -25.188 -7.309 1 98.44 79 ASP A O 1
ATOM 636 N N . SER A 1 80 ? -9.773 -26.75 -7.129 1 98.25 80 SER A N 1
ATOM 637 C CA . SER A 1 80 ? -9.266 -26.203 -5.871 1 98.25 80 SER A CA 1
ATOM 638 C C . SER A 1 80 ? -8.766 -24.781 -6.035 1 98.25 80 SER A C 1
ATOM 640 O O . SER A 1 80 ? -9.055 -23.922 -5.207 1 98.25 80 SER A O 1
ATOM 642 N N . ASN A 1 81 ? -8.008 -24.531 -7.102 1 98.25 81 ASN A N 1
ATOM 643 C CA . ASN A 1 81 ? -7.465 -23.203 -7.375 1 98.25 81 ASN A CA 1
ATOM 644 C C . ASN A 1 81 ? -8.57 -22.188 -7.609 1 98.25 81 ASN A C 1
ATOM 646 O O . ASN A 1 81 ? -8.492 -21.047 -7.129 1 98.25 81 ASN A O 1
ATOM 650 N N . LYS A 1 82 ? -9.578 -22.562 -8.328 1 97.75 82 LYS A N 1
ATOM 651 C CA . LYS A 1 82 ? -10.727 -21.688 -8.57 1 97.75 82 LYS A CA 1
ATOM 652 C C . LYS A 1 82 ? -11.391 -21.281 -7.254 1 97.75 82 LYS A C 1
ATOM 654 O O . LYS A 1 82 ? -11.742 -20.109 -7.062 1 97.75 82 LYS A O 1
ATOM 659 N N . ASN A 1 83 ? -11.516 -22.266 -6.398 1 98.25 83 ASN A N 1
ATOM 660 C CA . ASN A 1 83 ? -12.117 -22 -5.098 1 98.25 83 ASN A CA 1
ATOM 661 C C . ASN A 1 83 ? -11.25 -21.078 -4.254 1 98.25 83 ASN A C 1
ATOM 663 O O . ASN A 1 83 ? -11.758 -20.188 -3.578 1 98.25 83 ASN A O 1
ATOM 667 N N . LYS A 1 84 ? -9.938 -21.297 -4.305 1 97.31 84 LYS A N 1
ATOM 668 C CA . LYS A 1 84 ? -9.016 -20.469 -3.535 1 97.31 84 LYS A CA 1
ATOM 669 C C . LYS A 1 84 ? -9.023 -19.016 -4.035 1 97.31 84 LYS A C 1
ATOM 671 O O . LYS A 1 84 ? -8.945 -18.078 -3.24 1 97.31 84 LYS A O 1
ATOM 676 N N . ILE A 1 85 ? -9.141 -18.844 -5.344 1 96.38 85 ILE A N 1
ATOM 677 C CA . ILE A 1 85 ? -9.211 -17.516 -5.918 1 96.38 85 ILE A CA 1
ATOM 678 C C . ILE A 1 85 ? -10.484 -16.812 -5.438 1 96.38 85 ILE A C 1
ATOM 680 O O . ILE A 1 85 ? -10.445 -15.633 -5.066 1 96.38 85 ILE A O 1
ATOM 684 N N . ALA A 1 86 ? -11.602 -17.531 -5.438 1 97.25 86 ALA A N 1
ATOM 685 C CA . ALA A 1 86 ? -12.875 -16.953 -4.984 1 97.25 86 ALA A CA 1
ATOM 686 C C . ALA A 1 86 ? -12.797 -16.562 -3.514 1 97.25 86 ALA A C 1
ATOM 688 O O . ALA A 1 86 ? -13.273 -15.484 -3.131 1 97.25 86 ALA A O 1
ATOM 689 N N . GLU A 1 87 ? -12.195 -17.422 -2.732 1 96.88 87 GLU A N 1
ATOM 690 C CA . GLU A 1 87 ? -12.023 -17.141 -1.312 1 96.88 87 GLU A CA 1
ATOM 691 C C . GLU A 1 87 ? -11.156 -15.898 -1.101 1 96.88 87 GLU A C 1
ATOM 693 O O . GLU A 1 87 ? -11.461 -15.062 -0.252 1 96.88 87 GLU A O 1
ATOM 698 N N . TYR A 1 88 ? -10.078 -15.82 -1.837 1 95.38 88 TYR A N 1
ATOM 699 C CA . TYR A 1 88 ? -9.172 -14.68 -1.778 1 95.38 88 TYR A CA 1
ATOM 700 C C . TYR A 1 88 ? -9.891 -13.391 -2.143 1 95.38 88 TYR A C 1
ATOM 702 O O . TYR A 1 88 ? -9.75 -12.383 -1.447 1 95.38 88 TYR A O 1
ATOM 710 N N . GLU A 1 89 ? -10.633 -13.406 -3.199 1 94.12 89 GLU A N 1
ATOM 711 C CA . GLU A 1 89 ? -11.352 -12.219 -3.654 1 94.12 89 GLU A CA 1
ATOM 712 C C . GLU A 1 89 ? -12.367 -11.758 -2.615 1 94.12 89 GLU A C 1
ATOM 714 O O . GLU A 1 89 ? -12.539 -10.562 -2.389 1 94.12 89 GLU A O 1
ATOM 719 N N . ASN A 1 90 ? -13.031 -12.711 -1.988 1 94.75 90 ASN A N 1
ATOM 720 C CA . ASN A 1 90 ? -13.984 -12.383 -0.931 1 94.75 90 ASN A CA 1
ATOM 721 C C . ASN A 1 90 ? -13.281 -11.773 0.283 1 94.75 90 ASN A C 1
ATOM 723 O O . ASN A 1 90 ? -13.766 -10.797 0.859 1 94.75 90 ASN A O 1
ATOM 727 N N . LYS A 1 91 ? -12.18 -12.375 0.632 1 93.88 91 LYS A N 1
ATOM 728 C CA . LYS A 1 91 ? -11.391 -11.859 1.749 1 93.88 91 LYS A CA 1
ATOM 729 C C . LYS A 1 91 ? -10.906 -10.438 1.476 1 93.88 91 LYS A C 1
ATOM 731 O O . LYS A 1 91 ? -10.984 -9.57 2.35 1 93.88 91 LYS A O 1
ATOM 736 N N . LEU A 1 92 ? -10.422 -10.203 0.285 1 92.44 92 LEU A N 1
ATOM 737 C CA . LEU A 1 92 ? -9.93 -8.883 -0.102 1 92.44 92 LEU A CA 1
ATOM 738 C C . LEU A 1 92 ? -11.055 -7.855 -0.055 1 92.44 92 LEU A C 1
ATOM 740 O O . LEU A 1 92 ? -10.859 -6.738 0.431 1 92.44 92 LEU A O 1
ATOM 744 N N . LYS A 1 93 ? -12.164 -8.219 -0.579 1 93.06 93 LYS A N 1
ATOM 745 C CA . LYS A 1 93 ? -13.312 -7.328 -0.548 1 93.06 93 LYS A CA 1
ATOM 746 C C . LYS A 1 93 ? -13.672 -6.938 0.883 1 93.06 93 LYS A C 1
ATOM 748 O O . LYS A 1 93 ? -13.906 -5.762 1.17 1 93.06 93 LYS A O 1
ATOM 753 N N . GLN A 1 94 ? -13.688 -7.934 1.737 1 93.56 94 GLN A N 1
ATOM 754 C CA . GLN A 1 94 ? -14.023 -7.676 3.135 1 93.56 94 GLN A CA 1
ATOM 755 C C . GLN A 1 94 ? -12.984 -6.77 3.789 1 93.56 94 GLN A C 1
ATOM 757 O O . GLN A 1 94 ? -13.328 -5.879 4.57 1 93.56 94 GLN A O 1
ATOM 762 N N . LEU A 1 95 ? -11.75 -6.984 3.482 1 93.12 95 LEU A N 1
ATOM 763 C CA . LEU A 1 95 ? -10.68 -6.156 4.02 1 93.12 95 LEU A CA 1
ATOM 764 C C . LEU A 1 95 ? -10.828 -4.707 3.568 1 93.12 95 LEU A C 1
ATOM 766 O O . LEU A 1 95 ? -10.648 -3.783 4.363 1 93.12 95 LEU A O 1
ATOM 770 N N . LYS A 1 96 ? -11.148 -4.559 2.309 1 94.19 96 LYS A N 1
ATOM 771 C CA . LYS A 1 96 ? -11.352 -3.219 1.767 1 94.19 96 LYS A CA 1
ATOM 772 C C . LYS A 1 96 ? -12.523 -2.525 2.451 1 94.19 96 LYS A C 1
ATOM 774 O O . LYS A 1 96 ? -12.453 -1.337 2.771 1 94.19 96 LYS A O 1
ATOM 779 N N . ILE A 1 97 ? -13.57 -3.246 2.65 1 95.75 97 ILE A N 1
ATOM 780 C CA . ILE A 1 97 ? -14.742 -2.707 3.326 1 95.75 97 ILE A CA 1
ATOM 781 C C . ILE A 1 97 ? -14.375 -2.303 4.754 1 95.75 97 ILE A C 1
ATOM 783 O O . ILE A 1 97 ? -14.695 -1.193 5.191 1 95.75 97 ILE A O 1
ATOM 787 N N . ASP A 1 98 ? -13.719 -3.174 5.473 1 95.25 98 ASP A N 1
ATOM 788 C CA . ASP A 1 98 ? -13.32 -2.91 6.852 1 95.25 98 ASP A CA 1
ATOM 789 C C . ASP A 1 98 ? -12.438 -1.667 6.938 1 95.25 98 ASP A C 1
ATOM 791 O O . ASP A 1 98 ? -12.625 -0.826 7.82 1 95.25 98 ASP A O 1
ATOM 795 N N . SER A 1 99 ? -11.5 -1.595 6.004 1 94.81 99 SER A N 1
ATOM 796 C CA . SER A 1 99 ? -10.602 -0.447 5.977 1 94.81 99 SER A CA 1
ATOM 797 C C . SER A 1 99 ? -11.359 0.845 5.695 1 94.81 99 SER A C 1
ATOM 799 O O . SER A 1 99 ? -11.133 1.859 6.359 1 94.81 99 SER A O 1
ATOM 801 N N . ALA A 1 100 ? -12.242 0.807 4.707 1 95.5 100 ALA A N 1
ATOM 802 C CA . ALA A 1 100 ? -13.039 1.977 4.352 1 95.5 100 ALA A CA 1
ATOM 803 C C . ALA A 1 100 ? -13.898 2.434 5.531 1 95.5 100 ALA A C 1
ATOM 805 O O . ALA A 1 100 ? -13.977 3.629 5.82 1 95.5 100 ALA A O 1
ATOM 806 N N . VAL A 1 101 ? -14.469 1.506 6.207 1 97.19 101 VAL A N 1
ATOM 807 C CA . VAL A 1 101 ? -15.328 1.804 7.348 1 97.19 101 VAL A CA 1
ATOM 808 C C . VAL A 1 101 ? -14.508 2.445 8.461 1 97.19 101 VAL A C 1
ATOM 810 O O . VAL A 1 101 ? -14.891 3.482 9.008 1 97.19 101 VAL A O 1
ATOM 813 N N . GLU A 1 102 ? -13.438 1.854 8.773 1 96.56 102 GLU A N 1
ATOM 814 C CA . GLU A 1 102 ? -12.578 2.379 9.828 1 96.56 102 GLU A CA 1
ATOM 815 C C . GLU A 1 102 ? -12.102 3.795 9.5 1 96.56 102 GLU A C 1
ATOM 817 O O . GLU A 1 102 ? -12.117 4.672 10.367 1 96.56 102 GLU A O 1
ATOM 822 N N . LEU A 1 103 ? -11.695 3.99 8.281 1 94.88 103 LEU A N 1
ATOM 823 C CA . LEU A 1 103 ? -11.203 5.297 7.855 1 94.88 103 LEU A CA 1
ATOM 824 C C . LEU A 1 103 ? -12.305 6.348 7.949 1 94.88 103 LEU A C 1
ATOM 826 O O . LEU A 1 103 ? -12.07 7.453 8.445 1 94.88 103 LEU A O 1
ATOM 830 N N . GLU A 1 104 ? -13.453 6.02 7.492 1 95.88 104 GLU A N 1
ATOM 831 C CA . GLU A 1 104 ? -14.562 6.973 7.492 1 95.88 104 GLU A CA 1
ATOM 832 C C . GLU A 1 104 ? -15.008 7.301 8.914 1 95.88 104 GLU A C 1
ATOM 834 O O . GLU A 1 104 ? -15.344 8.453 9.219 1 95.88 104 GLU A O 1
ATOM 839 N N . LEU A 1 105 ? -15.023 6.305 9.75 1 97.12 105 LEU A N 1
ATOM 840 C CA . LEU A 1 105 ? -15.398 6.535 11.141 1 97.12 105 LEU A CA 1
ATOM 841 C C . LEU A 1 105 ? -14.352 7.395 11.844 1 97.12 105 LEU A C 1
ATOM 843 O O . LEU A 1 105 ? -14.695 8.25 12.664 1 97.12 105 LEU A O 1
ATOM 847 N N . THR A 1 106 ? -13.102 7.137 11.531 1 93.62 106 THR A N 1
ATOM 848 C CA . THR A 1 106 ? -12.023 7.949 12.086 1 93.62 106 THR A CA 1
ATOM 849 C C . THR A 1 106 ? -12.164 9.406 11.641 1 93.62 106 THR A C 1
ATOM 851 O O . THR A 1 106 ? -12.039 10.32 12.461 1 93.62 106 THR A O 1
ATOM 854 N N . LYS A 1 107 ? -12.453 9.586 10.398 1 90.75 107 LYS A N 1
ATOM 855 C CA . LYS A 1 107 ? -12.648 10.93 9.859 1 90.75 107 LYS A CA 1
ATOM 856 C C . LYS A 1 107 ? -13.812 11.633 10.547 1 90.75 107 LYS A C 1
ATOM 858 O O . LYS A 1 107 ? -13.766 12.852 10.75 1 90.75 107 LYS A O 1
ATOM 863 N N . ALA A 1 108 ? -14.781 10.836 10.867 1 94.06 108 ALA A N 1
ATOM 864 C CA . ALA A 1 108 ? -15.961 11.383 11.523 1 94.06 108 ALA A CA 1
ATOM 865 C C . ALA A 1 108 ? -15.719 11.57 13.023 1 94.06 108 ALA A C 1
ATOM 867 O O . ALA A 1 108 ? -16.625 11.969 13.758 1 94.06 108 ALA A O 1
ATOM 868 N N . LYS A 1 109 ? -14.539 11.195 13.438 1 92.56 109 LYS A N 1
ATOM 869 C CA . LYS A 1 109 ? -14.109 11.383 14.82 1 92.56 109 LYS A CA 1
ATOM 870 C C . LYS A 1 109 ? -14.906 10.5 15.773 1 92.56 109 LYS A C 1
ATOM 872 O O . LYS A 1 109 ? -15.352 10.961 16.828 1 92.56 109 LYS A O 1
ATOM 877 N N . ALA A 1 110 ? -15.094 9.297 15.367 1 96.56 110 ALA A N 1
ATOM 878 C CA . ALA A 1 110 ? -15.711 8.32 16.266 1 96.56 110 ALA A CA 1
ATOM 879 C C . ALA A 1 110 ? -14.852 8.078 17.5 1 96.56 110 ALA A C 1
ATOM 881 O O . ALA A 1 110 ? -13.641 7.891 17.391 1 96.56 110 ALA A O 1
ATOM 882 N N . LYS A 1 111 ? -15.492 8.125 18.672 1 95 111 LYS A N 1
ATOM 883 C CA . LYS A 1 111 ? -14.773 7.926 19.938 1 95 111 LYS A CA 1
ATOM 884 C C . LYS A 1 111 ? -14.43 6.453 20.141 1 95 111 LYS A C 1
ATOM 886 O O . LYS A 1 111 ? -13.469 6.129 20.844 1 95 111 LYS A O 1
ATOM 891 N N . ASN A 1 112 ? -15.242 5.66 19.625 1 96.56 112 ASN A N 1
ATOM 892 C CA . ASN A 1 112 ? -15.078 4.207 19.672 1 96.56 112 ASN A CA 1
ATOM 893 C C . ASN A 1 112 ? -15.477 3.557 18.344 1 96.56 112 ASN A C 1
ATOM 895 O O . ASN A 1 112 ? -16.672 3.398 18.062 1 96.56 112 ASN A O 1
ATOM 899 N N . ILE A 1 113 ? -14.508 3.145 17.656 1 96.75 113 ILE A N 1
ATOM 900 C CA . ILE A 1 113 ? -14.719 2.648 16.312 1 96.75 113 ILE A CA 1
ATOM 901 C C . ILE A 1 113 ? -15.562 1.376 16.344 1 96.75 113 ILE A C 1
ATOM 903 O O . ILE A 1 113 ? -16.469 1.2 15.539 1 96.75 113 ILE A O 1
ATOM 907 N N . LYS A 1 114 ? -15.219 0.505 17.297 1 97.19 114 LYS A N 1
ATOM 908 C CA . LYS A 1 114 ? -15.938 -0.761 17.406 1 97.19 114 LYS A CA 1
ATOM 909 C C . LYS A 1 114 ? -17.422 -0.529 17.672 1 97.19 114 LYS A C 1
ATOM 911 O O . LYS A 1 114 ? -18.281 -1.151 17.047 1 97.19 114 LYS A O 1
ATOM 916 N N . ALA A 1 115 ? -17.672 0.411 18.531 1 97.19 115 ALA A N 1
ATOM 917 C CA . ALA A 1 115 ? -19.062 0.722 18.891 1 97.19 115 ALA A CA 1
ATOM 918 C C . ALA A 1 115 ? -19.797 1.352 17.719 1 97.19 115 ALA A C 1
ATOM 920 O O . ALA A 1 115 ? -20.922 0.947 17.391 1 97.19 115 ALA A O 1
ATOM 921 N N . ALA A 1 116 ? -19.188 2.354 17.141 1 97.94 116 ALA A N 1
ATOM 922 C CA . ALA A 1 116 ? -19.828 3.035 16.016 1 97.94 116 ALA A CA 1
ATOM 923 C C . ALA A 1 116 ? -20.078 2.072 14.859 1 97.94 116 ALA A C 1
ATOM 925 O O . ALA A 1 116 ? -21.125 2.115 14.219 1 97.94 116 ALA A O 1
ATOM 926 N N . ARG A 1 117 ? -19.141 1.193 14.594 1 97.81 117 ARG A N 1
ATOM 927 C CA . ARG A 1 117 ? -19.234 0.228 13.5 1 97.81 117 ARG A CA 1
ATOM 928 C C . ARG A 1 117 ? -20.438 -0.684 13.695 1 97.81 117 ARG A C 1
ATOM 930 O O . ARG A 1 117 ? -21.094 -1.076 12.719 1 97.81 117 ARG A O 1
ATOM 937 N N . ALA A 1 118 ? -20.688 -1.035 14.914 1 97.38 118 ALA A N 1
ATOM 938 C CA . ALA A 1 118 ? -21.766 -1.958 15.234 1 97.38 118 ALA A CA 1
ATOM 939 C C . ALA A 1 118 ? -23.125 -1.367 14.852 1 97.38 118 ALA A C 1
ATOM 941 O O . ALA A 1 118 ? -24.109 -2.092 14.75 1 97.38 118 ALA A O 1
ATOM 942 N N . LEU A 1 119 ? -23.203 -0.068 14.656 1 97.44 119 LEU A N 1
ATOM 943 C CA . LEU A 1 119 ? -24.469 0.6 14.359 1 97.44 119 LEU A CA 1
ATOM 944 C C . LEU A 1 119 ? -24.672 0.749 12.859 1 97.44 119 LEU A C 1
ATOM 946 O O . LEU A 1 119 ? -25.734 1.182 12.414 1 97.44 119 LEU A O 1
ATOM 950 N N . LEU A 1 120 ? -23.719 0.309 12.062 1 98 120 LEU A N 1
ATOM 951 C CA . LEU A 1 120 ? -23.797 0.434 10.617 1 98 120 LEU A CA 1
ATOM 952 C C . LEU A 1 120 ? -24.453 -0.796 10 1 98 120 LEU A C 1
ATOM 954 O O . LEU A 1 120 ? -24.328 -1.902 10.531 1 98 120 LEU A O 1
ATOM 958 N N . ASP A 1 121 ? -25.141 -0.582 8.922 1 96.56 121 ASP A N 1
ATOM 959 C CA . ASP A 1 121 ? -25.625 -1.688 8.094 1 96.56 121 ASP A CA 1
ATOM 960 C C . ASP A 1 121 ? -24.625 -2.023 6.988 1 96.56 121 ASP A C 1
ATOM 962 O O . ASP A 1 121 ? -24.594 -1.364 5.949 1 96.56 121 ASP A O 1
ATOM 966 N N . LEU A 1 122 ? -23.969 -3.051 7.25 1 94.81 122 LEU A N 1
ATOM 967 C CA . LEU A 1 122 ? -22.922 -3.434 6.312 1 94.81 122 LEU A CA 1
ATOM 968 C C . LEU A 1 122 ? -23.297 -4.703 5.562 1 94.81 122 LEU A C 1
ATOM 970 O O . LEU A 1 122 ? -22.438 -5.352 4.957 1 94.81 122 LEU A O 1
ATOM 974 N N . SER A 1 123 ? -24.594 -4.922 5.656 1 90.31 123 SER A N 1
ATOM 975 C CA . SER A 1 123 ? -25.078 -6.086 4.918 1 90.31 123 SER A CA 1
ATOM 976 C C . SER A 1 123 ? -25.141 -5.801 3.422 1 90.31 123 SER A C 1
ATOM 978 O O . SER A 1 123 ? -25.734 -4.809 3.002 1 90.31 123 SER A O 1
ATOM 980 N N . ASN A 1 124 ? -24.453 -6.383 2.527 1 87.06 124 ASN A N 1
ATOM 981 C CA . ASN A 1 124 ? -24.5 -6.34 1.069 1 87.06 124 ASN A CA 1
ATOM 982 C C . ASN A 1 124 ? -23.953 -5.012 0.536 1 87.06 124 ASN A C 1
ATOM 984 O O . ASN A 1 124 ? -24.531 -4.438 -0.393 1 87.06 124 ASN A O 1
ATOM 988 N N . VAL A 1 125 ? -23.047 -4.453 1.224 1 92.94 125 VAL A N 1
ATOM 989 C CA . VAL A 1 125 ? -22.484 -3.178 0.784 1 92.94 125 VAL A CA 1
ATOM 990 C C . VAL A 1 125 ? -21.625 -3.393 -0.455 1 92.94 125 VAL A C 1
ATOM 992 O O . VAL A 1 125 ? -21.125 -4.496 -0.692 1 92.94 125 VAL A O 1
ATOM 995 N N . GLU A 1 126 ? -21.625 -2.342 -1.226 1 94.12 126 GLU A N 1
ATOM 996 C CA . GLU A 1 126 ? -20.781 -2.338 -2.422 1 94.12 126 GLU A CA 1
ATOM 997 C C . GLU A 1 126 ? -19.656 -1.313 -2.303 1 94.12 126 GLU A C 1
ATOM 999 O O . GLU A 1 126 ? -19.828 -0.26 -1.688 1 94.12 126 GLU A O 1
ATOM 1004 N N . LEU A 1 127 ? -18.562 -1.707 -2.92 1 93.88 127 LEU A N 1
ATOM 1005 C CA . LEU A 1 127 ? -17.422 -0.793 -2.953 1 93.88 127 LEU A CA 1
ATOM 1006 C C . LEU A 1 127 ? -17.547 0.184 -4.117 1 93.88 127 LEU A C 1
ATOM 1008 O O . LEU A 1 127 ? -18.047 -0.177 -5.188 1 93.88 127 LEU A O 1
ATOM 1012 N N . ASP A 1 128 ? -17.203 1.382 -3.895 1 91.44 128 ASP A N 1
ATOM 1013 C CA . ASP A 1 128 ? -16.969 2.42 -4.895 1 91.44 128 ASP A CA 1
ATOM 1014 C C . ASP A 1 128 ? -15.547 2.957 -4.812 1 91.44 128 ASP A C 1
ATOM 1016 O O . ASP A 1 128 ? -15.281 3.918 -4.086 1 91.44 128 ASP A O 1
ATOM 1020 N N . GLY A 1 129 ? -14.695 2.27 -5.641 1 86.31 129 GLY A N 1
ATOM 1021 C CA . GLY A 1 129 ? -13.281 2.529 -5.418 1 86.31 129 GLY A CA 1
ATOM 1022 C C . GLY A 1 129 ? -12.82 2.152 -4.023 1 86.31 129 GLY A C 1
ATOM 1023 O O . GLY A 1 129 ? -12.961 1.001 -3.607 1 86.31 129 GLY A O 1
ATOM 1024 N N . ASP A 1 130 ? -12.367 3.232 -3.312 1 87.94 130 ASP A N 1
ATOM 1025 C CA . ASP A 1 130 ? -11.828 2.979 -1.979 1 87.94 130 ASP A CA 1
ATOM 1026 C C . ASP A 1 130 ? -12.867 3.281 -0.903 1 87.94 130 ASP A C 1
ATOM 1028 O O . ASP A 1 130 ? -12.555 3.271 0.29 1 87.94 130 ASP A O 1
ATOM 1032 N N . THR A 1 131 ? -14.094 3.484 -1.337 1 92.75 131 THR A N 1
ATOM 1033 C CA . THR A 1 131 ? -15.148 3.811 -0.382 1 92.75 131 THR A CA 1
ATOM 1034 C C . THR A 1 131 ? -16.281 2.801 -0.468 1 92.75 131 THR A C 1
ATOM 1036 O O . THR A 1 131 ? -16.344 1.991 -1.397 1 92.75 131 THR A O 1
ATOM 1039 N N . VAL A 1 132 ? -17.062 2.783 0.658 1 96.81 132 VAL A N 1
ATOM 1040 C CA . VAL A 1 132 ? -18.266 1.955 0.676 1 96.81 132 VAL A CA 1
ATOM 1041 C C . VAL A 1 132 ? -19.484 2.803 0.307 1 96.81 132 VAL A C 1
ATOM 1043 O O . VAL A 1 132 ? -19.719 3.857 0.9 1 96.81 132 VAL A O 1
ATOM 1046 N N . LYS A 1 133 ? -20.203 2.367 -0.706 1 96.12 133 LYS A N 1
ATOM 1047 C CA . LYS A 1 133 ? -21.375 3.113 -1.161 1 96.12 133 LYS A CA 1
ATOM 1048 C C . LYS A 1 133 ? -22.375 3.301 -0.03 1 96.12 133 LYS A C 1
ATOM 1050 O O . LYS A 1 133 ? -22.75 2.336 0.644 1 96.12 133 LYS A O 1
ATOM 1055 N N . GLY A 1 134 ? -22.766 4.547 0.17 1 95.38 134 GLY A N 1
ATOM 1056 C CA . GLY A 1 134 ? -23.812 4.855 1.139 1 95.38 134 GLY A CA 1
ATOM 1057 C C . GLY A 1 134 ? -23.281 4.977 2.557 1 95.38 134 GLY A C 1
ATOM 1058 O O . GLY A 1 134 ? -24.031 5.305 3.477 1 95.38 134 GLY A O 1
ATOM 1059 N N . LEU A 1 135 ? -22.062 4.711 2.785 1 97.38 135 LEU A N 1
ATOM 1060 C CA . LEU A 1 135 ? -21.484 4.727 4.125 1 97.38 135 LEU A CA 1
ATOM 1061 C C . LEU A 1 135 ? -21.5 6.133 4.711 1 97.38 135 LEU A C 1
ATOM 1063 O O . LEU A 1 135 ? -21.812 6.316 5.891 1 97.38 135 LEU A O 1
ATOM 1067 N N . ASP A 1 136 ? -21.109 7.098 3.9 1 95.5 136 ASP A N 1
ATOM 1068 C CA . ASP A 1 136 ? -21.078 8.484 4.355 1 95.5 136 ASP A CA 1
ATOM 1069 C C . ASP A 1 136 ? -22.438 8.914 4.895 1 95.5 136 ASP A C 1
ATOM 1071 O O . ASP A 1 136 ? -22.516 9.586 5.926 1 95.5 136 ASP A O 1
ATOM 1075 N N . GLU A 1 137 ? -23.484 8.609 4.156 1 96.38 137 GLU A N 1
ATOM 1076 C CA . GLU A 1 137 ? -24.828 8.945 4.586 1 96.38 137 GLU A CA 1
ATOM 1077 C C . GLU A 1 137 ? -25.172 8.273 5.91 1 96.38 137 GLU A C 1
ATOM 1079 O O . GLU A 1 137 ? -25.781 8.891 6.785 1 96.38 137 GLU A O 1
ATOM 1084 N N . GLN A 1 138 ? -24.812 7.016 6.02 1 97.38 138 GLN A N 1
ATOM 1085 C CA . GLN A 1 138 ? -25.047 6.301 7.262 1 97.38 138 GLN A CA 1
ATOM 1086 C C . GLN A 1 138 ? -24.328 6.961 8.438 1 97.38 138 GLN A C 1
ATOM 1088 O O . GLN A 1 138 ? -24.922 7.148 9.5 1 97.38 138 GLN A O 1
ATOM 1093 N N . ILE A 1 139 ? -23.141 7.332 8.258 1 97.5 139 ILE A N 1
ATOM 1094 C CA . ILE A 1 139 ? -22.344 7.918 9.32 1 97.5 139 ILE A CA 1
ATOM 1095 C C . ILE A 1 139 ? -22.891 9.297 9.68 1 97.5 139 ILE A C 1
ATOM 1097 O O . ILE A 1 139 ? -22.969 9.664 10.859 1 97.5 139 ILE A O 1
ATOM 1101 N N . LYS A 1 140 ? -23.234 10.047 8.648 1 96.56 140 LYS A N 1
ATOM 1102 C CA . LYS A 1 140 ? -23.859 11.352 8.906 1 96.56 140 LYS A CA 1
ATOM 1103 C C . LYS A 1 140 ? -25.094 11.203 9.781 1 96.56 140 LYS A C 1
ATOM 1105 O O . LYS A 1 140 ? -25.297 11.977 10.719 1 96.56 140 LYS A O 1
ATOM 1110 N N . LYS A 1 141 ? -25.906 10.266 9.484 1 97.25 141 LYS A N 1
ATOM 1111 C CA . LYS A 1 141 ? -27.094 10 10.281 1 97.25 141 LYS A CA 1
ATOM 1112 C C . LYS A 1 141 ? -26.734 9.68 11.727 1 97.25 141 LYS A C 1
ATOM 1114 O O . LYS A 1 141 ? -27.391 10.156 12.656 1 97.25 141 LYS A O 1
ATOM 1119 N N . LEU A 1 142 ? -25.719 8.883 11.945 1 97.44 142 LEU A N 1
ATOM 1120 C CA . LEU A 1 142 ? -25.281 8.508 13.289 1 97.44 142 LEU A CA 1
ATOM 1121 C C . LEU A 1 142 ? -24.766 9.727 14.055 1 97.44 142 LEU A C 1
ATOM 1123 O O . LEU A 1 142 ? -25 9.852 15.258 1 97.44 142 LEU A O 1
ATOM 1127 N N . THR A 1 143 ? -24.094 10.609 13.375 1 96.12 143 THR A N 1
ATOM 1128 C CA . THR A 1 143 ? -23.5 11.766 14.031 1 96.12 143 THR A CA 1
ATOM 1129 C C . THR A 1 143 ? -24.562 12.773 14.445 1 96.12 143 THR A C 1
ATOM 1131 O O . THR A 1 143 ? -24.328 13.625 15.305 1 96.12 143 THR A O 1
ATOM 1134 N N . GLU A 1 144 ? -25.734 12.719 13.82 1 95.69 144 GLU A N 1
ATOM 1135 C CA . GLU A 1 144 ? -26.781 13.703 14.062 1 95.69 144 GLU A CA 1
ATOM 1136 C C . GLU A 1 144 ? -27.859 13.141 14.992 1 95.69 144 GLU A C 1
ATOM 1138 O O . GLU A 1 144 ? -28.594 13.898 15.625 1 95.69 144 GLU A O 1
ATOM 1143 N N . ALA A 1 145 ? -27.969 11.828 15.062 1 95.88 145 ALA A N 1
ATOM 1144 C CA . ALA A 1 145 ? -29.031 11.188 15.812 1 95.88 145 ALA A CA 1
ATOM 1145 C C . ALA A 1 145 ? -28.797 11.297 17.312 1 95.88 145 ALA A C 1
ATOM 1147 O O . ALA A 1 145 ? -27.656 11.18 17.781 1 95.88 145 ALA A O 1
ATOM 1148 N N . GLU A 1 146 ? -29.812 11.453 18.141 1 95 146 GLU A N 1
ATOM 1149 C CA . GLU A 1 146 ? -29.734 11.648 19.578 1 95 146 GLU A CA 1
ATOM 1150 C C . GLU A 1 146 ? -29.188 10.406 20.281 1 95 146 GLU A C 1
ATOM 1152 O O . GLU A 1 146 ? -28.516 10.508 21.312 1 95 146 GLU A O 1
ATOM 1157 N N . ASP A 1 147 ? -29.406 9.297 19.719 1 96 147 ASP A N 1
ATOM 1158 C CA . ASP A 1 147 ? -29.062 8.047 20.391 1 96 147 ASP A CA 1
ATOM 1159 C C . ASP A 1 147 ? -27.672 7.562 20 1 96 147 ASP A C 1
ATOM 1161 O O . ASP A 1 147 ? -27.188 6.547 20.516 1 96 147 ASP A O 1
ATOM 1165 N N . SER A 1 148 ? -27 8.289 19.031 1 96.38 148 SER A N 1
ATOM 1166 C CA . SER A 1 148 ? -25.672 7.809 18.625 1 96.38 148 SER A CA 1
ATOM 1167 C C . SER A 1 148 ? -24.672 8.953 18.547 1 96.38 148 SER A C 1
ATOM 1169 O O . SER A 1 148 ? -23.453 8.711 18.5 1 96.38 148 SER A O 1
ATOM 1171 N N . LYS A 1 149 ? -25.078 10.18 18.578 1 95.12 149 LYS A N 1
ATOM 1172 C CA . LYS A 1 149 ? -24.203 11.344 18.406 1 95.12 149 LYS A CA 1
ATOM 1173 C C . LYS A 1 149 ? -23.109 11.359 19.453 1 95.12 149 LYS A C 1
ATOM 1175 O O . LYS A 1 149 ? -22.016 11.875 19.203 1 95.12 149 LYS A O 1
ATOM 1180 N N . PHE A 1 150 ? -23.359 10.859 20.672 1 95.06 150 PHE A N 1
ATOM 1181 C CA . PHE A 1 150 ? -22.406 10.891 21.766 1 95.06 150 PHE A CA 1
ATOM 1182 C C . PHE A 1 150 ? -21.188 10.016 21.453 1 95.06 150 PHE A C 1
ATOM 1184 O O . PHE A 1 150 ? -20.172 10.094 22.141 1 95.06 150 PHE A O 1
ATOM 1191 N N . LEU A 1 151 ? -21.344 9.195 20.359 1 96.44 151 LEU A N 1
ATOM 1192 C CA . LEU A 1 151 ? -20.234 8.336 19.969 1 96.44 151 LEU A CA 1
ATOM 1193 C C . LEU A 1 151 ? -19.219 9.109 19.141 1 96.44 151 LEU A C 1
ATOM 1195 O O . LEU A 1 151 ? -18.156 8.578 18.797 1 96.44 151 LEU A O 1
ATOM 1199 N N . PHE A 1 152 ? -19.5 10.383 18.828 1 96.31 152 PHE A N 1
ATOM 1200 C CA . PHE A 1 152 ? -18.656 11.188 17.938 1 96.31 152 PHE A CA 1
ATOM 1201 C C . PHE A 1 152 ? -18.266 12.5 18.609 1 96.31 152 PHE A C 1
ATOM 1203 O O . PHE A 1 152 ? -19.016 13.039 19.422 1 96.31 152 PHE A O 1
ATOM 1210 N N . ASP A 1 153 ? -17.031 12.906 18.297 1 88.25 153 ASP A N 1
ATOM 1211 C CA . ASP A 1 153 ? -16.625 14.211 18.812 1 88.25 153 ASP A CA 1
ATOM 1212 C C . ASP A 1 153 ? -17.375 15.336 18.109 1 88.25 153 ASP A C 1
ATOM 1214 O O . ASP A 1 153 ? -17.578 15.281 16.891 1 88.25 153 ASP A O 1
ATOM 1218 N N . SER A 1 154 ? -18.031 16.266 18.906 1 74.56 154 SER A N 1
ATOM 1219 C CA . SER A 1 154 ? -18.781 17.391 18.359 1 74.56 154 SER A CA 1
ATOM 1220 C C . SER A 1 154 ? -17.875 18.562 18.047 1 74.56 154 SER A C 1
ATOM 1222 O O . SER A 1 154 ? -16.844 18.766 18.703 1 74.56 154 SER A O 1
ATOM 1224 N N . GLU A 1 155 ? -17.938 19.016 16.719 1 59.66 155 GLU A N 1
ATOM 1225 C CA . GLU A 1 155 ? -17.328 20.312 16.469 1 59.66 155 GLU A CA 1
ATOM 1226 C C . GLU A 1 155 ? -17.844 21.359 17.438 1 59.66 155 GLU A C 1
ATOM 1228 O O . GLU A 1 155 ? -18.938 21.922 17.234 1 59.66 155 GLU A O 1
ATOM 1233 N N . GLU A 1 156 ? -18.219 21.047 18.469 1 50.75 156 GLU A N 1
ATOM 1234 C CA . GLU A 1 156 ? -18.812 22.141 19.25 1 50.75 156 GLU A CA 1
ATOM 1235 C C . GLU A 1 156 ? -17.953 23.391 19.188 1 50.75 156 GLU A C 1
ATOM 1237 O O . GLU A 1 156 ? -16.75 23.359 19.484 1 50.75 156 GLU A O 1
ATOM 1242 N N . SER A 1 157 ? -18.109 24.141 18.125 1 46.19 157 SER A N 1
ATOM 1243 C CA . SER A 1 157 ? -17.688 25.547 18.125 1 46.19 157 SER A CA 1
ATOM 1244 C C . SER A 1 157 ? -17.734 26.125 19.531 1 46.19 157 SER A C 1
ATOM 1246 O O . SER A 1 157 ? -18.781 26.109 20.188 1 46.19 157 SER A O 1
ATOM 1248 N N . ALA A 1 158 ? -16.75 25.969 20.234 1 44.56 158 ALA A N 1
ATOM 1249 C CA . ALA A 1 158 ? -16.656 26.797 21.422 1 44.56 158 ALA A CA 1
ATOM 1250 C C . ALA A 1 158 ? -17.219 28.188 21.172 1 44.56 158 ALA A C 1
ATOM 1252 O O . ALA A 1 158 ? -16.609 29 20.469 1 44.56 158 ALA A O 1
ATOM 1253 N N . THR A 1 159 ? -18.406 28.344 20.797 1 42.16 159 THR A N 1
ATOM 1254 C CA . THR A 1 159 ? -18.938 29.703 20.891 1 42.16 159 THR A CA 1
ATOM 1255 C C . THR A 1 159 ? -18.453 30.391 22.156 1 42.16 159 THR A C 1
ATOM 1257 O O . THR A 1 159 ? -18.75 29.938 23.266 1 42.16 159 THR A O 1
ATOM 1260 N N . PHE A 1 160 ? -17.234 30.828 22.094 1 40.34 160 PHE A N 1
ATOM 1261 C CA . PHE A 1 160 ? -16.906 31.812 23.125 1 40.34 160 PHE A CA 1
ATOM 1262 C C . PHE A 1 160 ? -18.125 32.688 23.438 1 40.34 160 PHE A C 1
ATOM 1264 O O . PHE A 1 160 ? -18.578 33.469 22.594 1 40.34 160 PHE A O 1
ATOM 1271 N N . ILE A 1 161 ? -19.125 32.125 24.047 1 37.75 161 ILE A N 1
ATOM 1272 C CA . ILE A 1 161 ? -20.078 33.094 24.609 1 37.75 161 ILE A CA 1
ATOM 1273 C C . ILE A 1 161 ? -19.328 34.312 25.141 1 37.75 161 ILE A C 1
ATOM 1275 O O . ILE A 1 161 ? -18.578 34.219 26.125 1 37.75 161 ILE A O 1
ATOM 1279 N N . GLY A 1 162 ? -18.75 35.094 24.188 1 39.81 162 GLY A N 1
ATOM 1280 C CA . GLY A 1 162 ? -18.359 36.406 24.625 1 39.81 162 GLY A CA 1
ATOM 1281 C C . GLY A 1 162 ? -19.266 37 25.688 1 39.81 162 GLY A C 1
ATOM 1282 O O . GLY A 1 162 ? -20.469 37.125 25.484 1 39.81 162 GLY A O 1
ATOM 1283 N N . VAL A 1 163 ? -19 36.625 26.953 1 40.31 163 VAL A N 1
ATOM 1284 C CA . VAL A 1 163 ? -19.641 37.406 27.984 1 40.31 163 VAL A CA 1
ATOM 1285 C C . VAL A 1 163 ? -19.766 38.875 27.516 1 40.31 163 VAL A C 1
ATOM 1287 O O . VAL A 1 163 ? -18.75 39.531 27.234 1 40.31 163 VAL A O 1
ATOM 1290 N N . LYS A 1 164 ? -20.859 39.094 26.75 1 41.78 164 LYS A N 1
ATOM 1291 C CA . LYS A 1 164 ? -21.172 40.531 26.562 1 41.78 164 LYS A CA 1
ATOM 1292 C C . LYS A 1 164 ? -20.812 41.344 27.812 1 41.78 164 LYS A C 1
ATOM 1294 O O . LYS A 1 164 ? -21.188 40.969 28.922 1 41.78 164 LYS A O 1
ATOM 1299 N N . PRO A 1 165 ? -19.719 42.125 27.688 1 40.06 165 PRO A N 1
ATOM 1300 C CA . PRO A 1 165 ? -19.547 43 28.859 1 40.06 165 PRO A CA 1
ATOM 1301 C C . PRO A 1 165 ? -20.875 43.531 29.375 1 40.06 165 PRO A C 1
ATOM 1303 O O . PRO A 1 165 ? -21.766 43.875 28.594 1 40.06 165 PRO A O 1
ATOM 1306 N N . GLY A 1 166 ? -21.438 42.781 30.359 1 38.59 166 GLY A N 1
ATOM 1307 C CA . GLY A 1 166 ? -22.609 43.312 31.031 1 38.59 166 GLY A CA 1
ATOM 1308 C C . GLY A 1 166 ? -22.719 44.844 30.953 1 38.59 166 GLY A C 1
ATOM 1309 O O . GLY A 1 166 ? -21.719 45.531 31.062 1 38.59 166 GLY A O 1
ATOM 1310 N N . GLU A 1 167 ? -23.484 45.312 30.109 1 36.47 167 GLU A N 1
ATOM 1311 C CA . GLU A 1 167 ? -23.844 46.75 30.203 1 36.47 167 GLU A CA 1
ATOM 1312 C C . GLU A 1 167 ? -23.781 47.219 31.641 1 36.47 167 GLU A C 1
ATOM 1314 O O . GLU A 1 167 ? -24.312 46.594 32.562 1 36.47 167 GLU A O 1
ATOM 1319 N N . GLY A 1 168 ? -22.641 48 31.984 1 34.56 168 GLY A N 1
ATOM 1320 C CA . GLY A 1 168 ? -22.438 48.781 33.219 1 34.56 168 GLY A CA 1
ATOM 1321 C C . GLY A 1 168 ? -23.719 49.375 33.75 1 34.56 168 GLY A C 1
ATOM 1322 O O . GLY A 1 168 ? -24.25 50.312 33.188 1 34.56 168 GLY A O 1
ATOM 1323 N N . SER A 1 169 ? -24.703 48.5 34.062 1 33.72 169 SER A N 1
ATOM 1324 C CA . SER A 1 169 ? -25.656 49.25 34.875 1 33.72 169 SER A CA 1
ATOM 1325 C C . SER A 1 169 ? -24.938 50.125 35.906 1 33.72 169 SER A C 1
ATOM 1327 O O . SER A 1 169 ? -23.844 49.812 36.344 1 33.72 169 SER A O 1
ATOM 1329 N N . ASP A 1 170 ? -25.281 51.281 36.125 1 32.25 170 ASP A N 1
ATOM 1330 C CA . ASP A 1 170 ? -24.781 52.375 36.938 1 32.25 170 ASP A CA 1
ATOM 1331 C C . ASP A 1 170 ? -24.391 51.906 38.344 1 32.25 170 ASP A C 1
ATOM 1333 O O . ASP A 1 170 ? -23.75 52.625 39.094 1 32.25 170 ASP A O 1
ATOM 1337 N N . LYS A 1 171 ? -25.156 50.938 39.031 1 31.84 171 LYS A N 1
ATOM 1338 C CA . LYS A 1 171 ? -25.203 51.438 40.406 1 31.84 171 LYS A CA 1
ATOM 1339 C C . LYS A 1 171 ? -23.828 51.375 41.062 1 31.84 171 LYS A C 1
ATOM 1341 O O . LYS A 1 171 ? -22.812 51.188 40.375 1 31.84 171 LYS A O 1
ATOM 1346 N N . ASN A 1 172 ? -23.781 50.844 42.406 1 33.88 172 ASN A N 1
ATOM 1347 C CA . ASN A 1 172 ? -23 50.938 43.656 1 33.88 172 ASN A CA 1
ATOM 1348 C C . ASN A 1 172 ? -21.703 50.125 43.562 1 33.88 172 ASN A C 1
ATOM 1350 O O . ASN A 1 172 ? -21.656 49.094 42.875 1 33.88 172 ASN A O 1
ATOM 1354 N N . ASN A 1 173 ? -20.531 50.719 43.938 1 35.56 173 ASN A N 1
ATOM 1355 C CA . ASN A 1 173 ? -19.109 50.5 44.062 1 35.56 173 ASN A CA 1
ATOM 1356 C C . ASN A 1 173 ? -18.812 49.125 44.719 1 35.56 173 ASN A C 1
ATOM 1358 O O . ASN A 1 173 ? -18.594 49.062 45.938 1 35.56 173 ASN A O 1
ATOM 1362 N N . ALA A 1 174 ? -19.641 48.125 44.75 1 35.88 174 ALA A N 1
ATOM 1363 C CA . ALA A 1 174 ? -19.156 47.031 45.594 1 35.88 174 ALA A CA 1
ATOM 1364 C C . ALA A 1 174 ? -17.891 46.406 45.031 1 35.88 174 ALA A C 1
ATOM 1366 O O . ALA A 1 174 ? -17.781 46.188 43.812 1 35.88 174 ALA A O 1
ATOM 1367 N N . SER A 1 175 ? -16.734 46.469 45.781 1 40.28 175 SER A N 1
ATOM 1368 C CA . SER A 1 175 ? -15.336 46.125 45.562 1 40.28 175 SER A CA 1
ATOM 1369 C C . SER A 1 175 ? -15.195 44.688 45.031 1 40.28 175 SER A C 1
ATOM 1371 O O . SER A 1 175 ? -15.992 43.812 45.344 1 40.28 175 SER A O 1
ATOM 1373 N N . VAL A 1 176 ? -14.508 44.5 43.875 1 43.34 176 VAL A N 1
ATOM 1374 C CA . VAL A 1 176 ? -14.047 43.344 43.125 1 43.34 176 VAL A CA 1
ATOM 1375 C C . VAL A 1 176 ? -13.555 42.25 44.062 1 43.34 176 VAL A C 1
ATOM 1377 O O . VAL A 1 176 ? -13.32 41.125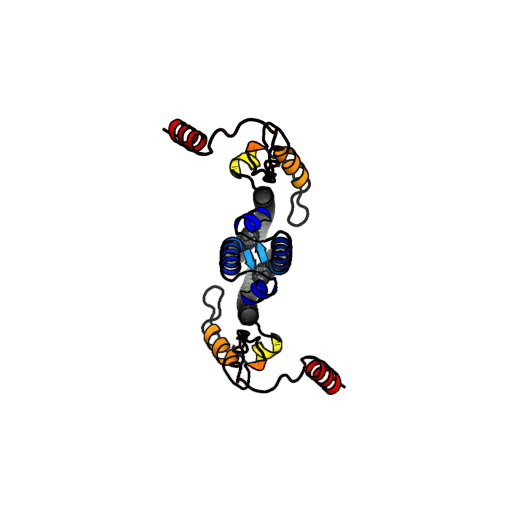 43.625 1 43.34 176 VAL A O 1
ATOM 1380 N N . GLU A 1 177 ? -13.32 42.562 45.344 1 38.53 177 GLU A N 1
ATOM 1381 C CA . GLU A 1 177 ? -12.68 41.562 46.219 1 38.53 177 GLU A CA 1
ATOM 1382 C C . GLU A 1 177 ? -13.578 40.375 46.438 1 38.53 177 GLU A C 1
ATOM 1384 O O . GLU A 1 177 ? -13.102 39.219 46.5 1 38.53 177 GLU A O 1
ATOM 1389 N N . GLN A 1 178 ? -14.906 40.625 46.625 1 37.72 178 GLN A N 1
ATOM 1390 C CA . GLN A 1 178 ? -15.68 39.5 47.188 1 37.72 178 GLN A CA 1
ATOM 1391 C C . GLN A 1 178 ? -15.977 38.469 46.125 1 37.72 178 GLN A C 1
ATOM 1393 O O . GLN A 1 178 ? -16.344 37.344 46.438 1 37.72 178 GLN A O 1
ATOM 1398 N N . GLN A 1 179 ? -16.031 38.906 44.906 1 37.91 179 GLN A N 1
ATOM 1399 C CA . GLN A 1 179 ? -16.484 37.875 43.938 1 37.91 179 GLN A CA 1
ATOM 1400 C C . GLN A 1 179 ? -15.445 36.781 43.781 1 37.91 179 GLN A C 1
ATOM 1402 O O . GLN A 1 179 ? -15.75 35.719 43.25 1 37.91 179 GLN A O 1
ATOM 1407 N N . PHE A 1 180 ? -14.164 37.094 44.062 1 42.66 180 PHE A N 1
ATOM 1408 C CA . PHE A 1 180 ? -13.164 36.031 43.938 1 42.66 180 PHE A CA 1
ATOM 1409 C C . PHE A 1 180 ? -13.391 34.969 45 1 42.66 180 PHE A C 1
ATOM 1411 O O . PHE A 1 180 ? -13.055 33.781 44.781 1 42.66 180 PHE A O 1
ATOM 1418 N N . GLU A 1 181 ? -13.867 35.312 46.188 1 40.09 181 GLU A N 1
ATOM 1419 C CA . GLU A 1 181 ? -13.961 34.344 47.25 1 40.09 181 GLU A CA 1
ATOM 1420 C C . GLU A 1 181 ? -15.016 33.281 46.938 1 40.09 181 GLU A C 1
ATOM 1422 O O . GLU A 1 181 ? -14.82 32.094 47.219 1 40.09 181 GLU A O 1
ATOM 1427 N N . ASN A 1 182 ? -16.156 33.781 46.375 1 43.19 182 ASN A N 1
ATOM 1428 C CA . ASN A 1 182 ? -17.203 32.781 46.281 1 43.19 182 ASN A CA 1
ATOM 1429 C C . ASN A 1 182 ? -16.891 31.75 45.188 1 43.19 182 ASN A C 1
ATOM 1431 O O . ASN A 1 182 ? -17.453 30.641 45.188 1 43.19 182 ASN A O 1
ATOM 1435 N N . ALA A 1 183 ? -16.266 32.188 44.094 1 41.56 183 ALA A N 1
ATOM 1436 C CA . ALA A 1 183 ? -15.961 31.172 43.094 1 41.56 183 ALA A CA 1
ATOM 1437 C C . ALA A 1 183 ? -15.031 30.109 43.656 1 41.56 183 ALA A C 1
ATOM 1439 O O . ALA A 1 183 ? -15.109 28.938 43.281 1 41.56 183 ALA A O 1
ATOM 1440 N N . LEU A 1 184 ? -14.164 30.453 44.688 1 44.69 184 LEU A N 1
ATOM 1441 C CA . LEU A 1 184 ? -13.375 29.375 45.281 1 44.69 184 LEU A CA 1
ATOM 1442 C C . LEU A 1 184 ? -14.258 28.484 46.156 1 44.69 184 LEU A C 1
ATOM 1444 O O . LEU A 1 184 ? -13.914 27.312 46.406 1 44.69 184 LEU A O 1
ATOM 1448 N N . LYS A 1 185 ? -15.234 28.984 46.844 1 46.88 185 LYS A N 1
ATOM 1449 C CA . LYS A 1 185 ? -15.938 28.156 47.812 1 46.88 185 LYS A CA 1
ATOM 1450 C C . LYS A 1 185 ? -16.812 27.125 47.094 1 46.88 185 LYS A C 1
ATOM 1452 O O . LYS A 1 185 ? -17.141 26.078 47.688 1 46.88 185 LYS A O 1
ATOM 1457 N N . GLY A 1 186 ? -17.312 27.484 45.938 1 42.47 186 GLY A N 1
ATOM 1458 C CA . GLY A 1 186 ? -18.188 26.469 45.375 1 42.47 186 GLY A CA 1
ATOM 1459 C C . GLY A 1 186 ? -17.438 25.234 44.906 1 42.47 186 GLY A C 1
ATOM 1460 O O . GLY A 1 186 ? -18.047 24.281 44.406 1 42.47 186 GLY A O 1
ATOM 1461 N N . ILE A 1 187 ? -16.141 25.359 44.625 1 40.72 187 ILE A N 1
ATOM 1462 C CA . ILE A 1 187 ? -15.469 24.125 44.188 1 40.72 187 ILE A CA 1
ATOM 1463 C C . ILE A 1 187 ? -15.227 23.234 45.406 1 40.72 187 ILE A C 1
ATOM 1465 O O . ILE A 1 187 ? -15.031 22.031 45.281 1 40.72 187 ILE A O 1
ATOM 1469 N N . PHE A 1 188 ? -15.328 23.719 46.688 1 30.11 188 PHE A N 1
ATOM 1470 C CA . PHE A 1 188 ? -15.391 22.672 47.719 1 30.11 188 PHE A CA 1
ATOM 1471 C C . PHE A 1 188 ? -16.828 22.297 48.031 1 30.11 188 PHE A C 1
ATOM 1473 O O . PHE A 1 188 ? -17.719 23.156 47.969 1 30.11 188 PHE A O 1
ATOM 1480 N N . MET B 1 1 ? 4.965 19.969 5.477 1 86 1 MET B N 1
ATOM 1481 C CA . MET B 1 1 ? 5.363 21.344 5.715 1 86 1 MET B CA 1
ATOM 1482 C C . MET B 1 1 ? 6.609 21.406 6.594 1 86 1 MET B C 1
ATOM 1484 O O . MET B 1 1 ? 6.879 20.484 7.359 1 86 1 MET B O 1
ATOM 1488 N N . THR B 1 2 ? 7.422 22.547 6.332 1 88.81 2 THR B N 1
ATOM 1489 C CA . THR B 1 2 ? 8.641 22.75 7.102 1 88.81 2 THR B CA 1
ATOM 1490 C C . THR B 1 2 ? 8.469 23.906 8.086 1 88.81 2 THR B C 1
ATOM 1492 O O . THR B 1 2 ? 7.504 24.672 7.992 1 88.81 2 THR B O 1
ATOM 1495 N N . LYS B 1 3 ? 9.398 23.969 9.039 1 92.56 3 LYS B N 1
ATOM 1496 C CA . LYS B 1 3 ? 9.375 25.062 9.992 1 92.56 3 LYS B CA 1
ATOM 1497 C C . LYS B 1 3 ? 9.406 26.406 9.273 1 92.56 3 LYS B C 1
ATOM 1499 O O . LYS B 1 3 ? 8.68 27.344 9.633 1 92.56 3 LYS B O 1
ATOM 1504 N N . GLU B 1 4 ? 10.211 26.516 8.289 1 90.56 4 GLU B N 1
ATOM 1505 C CA . GLU B 1 4 ? 10.352 27.75 7.52 1 90.56 4 GLU B CA 1
ATOM 1506 C C . GLU B 1 4 ? 9.039 28.141 6.844 1 90.56 4 GLU B C 1
ATOM 1508 O O . GLU B 1 4 ? 8.672 29.312 6.816 1 90.56 4 GLU B O 1
ATOM 1513 N N . GLN B 1 5 ? 8.375 27.203 6.305 1 92.06 5 GLN B N 1
ATOM 1514 C CA . GLN B 1 5 ? 7.09 27.453 5.66 1 92.06 5 GLN B CA 1
ATOM 1515 C C . GLN B 1 5 ? 6.066 27.984 6.656 1 92.06 5 GLN B C 1
ATOM 1517 O O . GLN B 1 5 ? 5.297 28.891 6.344 1 92.06 5 GLN B O 1
ATOM 1522 N N . LEU B 1 6 ? 6.121 27.406 7.824 1 96.69 6 LEU B N 1
ATOM 1523 C CA . LEU B 1 6 ? 5.164 27.812 8.859 1 96.69 6 LEU B CA 1
ATOM 1524 C C . LEU B 1 6 ? 5.422 29.234 9.32 1 96.69 6 LEU B C 1
ATOM 1526 O O . LEU B 1 6 ? 4.484 30 9.516 1 96.69 6 LEU B O 1
ATOM 1530 N N . LEU B 1 7 ? 6.719 29.609 9.445 1 96 7 LEU B N 1
ATOM 1531 C CA . LEU B 1 7 ? 7.082 30.984 9.82 1 96 7 LEU B CA 1
ATOM 1532 C C . LEU B 1 7 ? 6.641 31.969 8.742 1 96 7 LEU B C 1
ATOM 1534 O O . LEU B 1 7 ? 6.156 33.062 9.062 1 96 7 LEU B O 1
ATOM 1538 N N . ALA B 1 8 ? 6.73 31.562 7.551 1 94.38 8 ALA B N 1
ATOM 1539 C CA . ALA B 1 8 ? 6.355 32.406 6.426 1 94.38 8 ALA B CA 1
ATOM 1540 C C . ALA B 1 8 ? 4.848 32.625 6.391 1 94.38 8 ALA B C 1
ATOM 1542 O O . ALA B 1 8 ? 4.375 33.625 5.832 1 94.38 8 ALA B O 1
ATOM 1543 N N . MET B 1 9 ? 4.121 31.812 7.004 1 95.94 9 MET B N 1
ATOM 1544 C CA . MET B 1 9 ? 2.666 31.938 7.051 1 95.94 9 MET B CA 1
ATOM 1545 C C . MET B 1 9 ? 2.234 32.812 8.219 1 95.94 9 MET B C 1
ATOM 1547 O O . MET B 1 9 ? 1.04 33.031 8.438 1 95.94 9 MET B O 1
ATOM 1551 N N . GLY B 1 10 ? 3.213 33.25 9 1 96.69 10 GLY B N 1
ATOM 1552 C CA . GLY B 1 10 ? 2.928 34.188 10.055 1 96.69 10 GLY B CA 1
ATOM 1553 C C . GLY B 1 10 ? 2.859 33.562 11.43 1 96.69 10 GLY B C 1
ATOM 1554 O O . GLY B 1 10 ? 2.406 34.188 12.391 1 96.69 10 GLY B O 1
ATOM 1555 N N . LEU B 1 11 ? 3.264 32.344 11.555 1 98 11 LEU B N 1
ATOM 1556 C CA . LEU B 1 11 ? 3.252 31.688 12.852 1 98 11 LEU B CA 1
ATOM 1557 C C . LEU B 1 11 ? 4.484 32.062 13.672 1 98 11 LEU B C 1
ATOM 1559 O O . LEU B 1 11 ? 5.539 32.375 13.109 1 98 11 LEU B O 1
ATOM 1563 N N . THR B 1 12 ? 4.27 32.062 15.016 1 97.25 12 THR B N 1
ATOM 1564 C CA . THR B 1 12 ? 5.43 32.188 15.891 1 97.25 12 THR B CA 1
ATOM 1565 C C . THR B 1 12 ? 6.242 30.906 15.922 1 97.25 12 THR B C 1
ATOM 1567 O O . THR B 1 12 ? 5.773 29.859 15.477 1 97.25 12 THR B O 1
ATOM 1570 N N . GLU B 1 13 ? 7.426 30.938 16.406 1 96.62 13 GLU B N 1
ATOM 1571 C CA . GLU B 1 13 ? 8.258 29.75 16.531 1 96.62 13 GLU B CA 1
ATOM 1572 C C . GLU B 1 13 ? 7.578 28.688 17.391 1 96.62 13 GLU B C 1
ATOM 1574 O O . GLU B 1 13 ? 7.621 27.5 17.078 1 96.62 13 GLU B O 1
ATOM 1579 N N . GLU B 1 14 ? 6.996 29.141 18.469 1 97.38 14 GLU B N 1
ATOM 1580 C CA . GLU B 1 14 ? 6.297 28.219 19.375 1 97.38 14 GLU B CA 1
ATOM 1581 C C . GLU B 1 14 ? 5.125 27.547 18.672 1 97.38 14 GLU B C 1
ATOM 1583 O O . GLU B 1 14 ? 4.934 26.344 18.797 1 97.38 14 GLU B O 1
ATOM 1588 N N . GLN B 1 15 ? 4.344 28.359 17.969 1 97.62 15 GLN B N 1
ATOM 1589 C CA . GLN B 1 15 ? 3.225 27.828 17.203 1 97.62 15 GLN B CA 1
ATOM 1590 C C . GLN B 1 15 ? 3.705 26.812 16.172 1 97.62 15 GLN B C 1
ATOM 1592 O O . GLN B 1 15 ? 3.113 25.734 16.016 1 97.62 15 GLN B O 1
ATOM 1597 N N . ALA B 1 16 ? 4.734 27.141 15.477 1 97.44 16 ALA B N 1
ATOM 1598 C CA . ALA B 1 16 ? 5.289 26.297 14.43 1 97.44 16 ALA B CA 1
ATOM 1599 C C . ALA B 1 16 ? 5.711 24.938 14.984 1 97.44 16 ALA B C 1
ATOM 1601 O O . ALA B 1 16 ? 5.453 23.906 14.367 1 97.44 16 ALA B O 1
ATOM 1602 N N . GLU B 1 17 ? 6.344 24.938 16.094 1 97.19 17 GLU B N 1
ATOM 1603 C CA . GLU B 1 17 ? 6.781 23.703 16.734 1 97.19 17 GLU B CA 1
ATOM 1604 C C . GLU B 1 17 ? 5.59 22.812 17.094 1 97.19 17 GLU B C 1
ATOM 1606 O O . GLU B 1 17 ? 5.637 21.594 16.906 1 97.19 17 GLU B O 1
ATOM 1611 N N . LYS B 1 18 ? 4.547 23.438 17.609 1 96.88 18 LYS B N 1
ATOM 1612 C CA . LYS B 1 18 ? 3.346 22.688 17.984 1 96.88 18 LYS B CA 1
ATOM 1613 C C . LYS B 1 18 ? 2.693 22.062 16.75 1 96.88 18 LYS B C 1
ATOM 1615 O O . LYS B 1 18 ? 2.273 20.906 16.766 1 96.88 18 LYS B O 1
ATOM 1620 N N . VAL B 1 19 ? 2.623 22.891 15.711 1 97.19 19 VAL B N 1
ATOM 1621 C CA . VAL B 1 19 ? 2.008 22.422 14.477 1 97.19 19 VAL B CA 1
ATOM 1622 C C . VAL B 1 19 ? 2.83 21.266 13.891 1 97.19 19 VAL B C 1
ATOM 1624 O O . VAL B 1 19 ? 2.273 20.25 13.461 1 97.19 19 VAL B O 1
ATOM 1627 N N . LEU B 1 20 ? 4.121 21.406 13.891 1 96.06 20 LEU B N 1
ATOM 1628 C CA . LEU B 1 20 ? 4.992 20.359 13.367 1 96.06 20 LEU B CA 1
ATOM 1629 C C . LEU B 1 20 ? 4.848 19.078 14.172 1 96.06 20 LEU B C 1
ATOM 1631 O O . LEU B 1 20 ? 4.844 17.984 13.602 1 96.06 20 LEU B O 1
ATOM 1635 N N . ALA B 1 21 ? 4.777 19.188 15.43 1 95.81 21 ALA B N 1
ATOM 1636 C CA . ALA B 1 21 ? 4.594 18.031 16.297 1 95.81 21 ALA B CA 1
ATOM 1637 C C . ALA B 1 21 ? 3.273 17.328 15.992 1 95.81 21 ALA B C 1
ATOM 1639 O O . ALA B 1 21 ? 3.225 16.094 15.891 1 95.81 21 ALA B O 1
ATOM 1640 N N . ALA B 1 22 ? 2.252 18.141 15.859 1 93.56 22 ALA B N 1
ATOM 1641 C CA . ALA B 1 22 ? 0.941 17.578 15.547 1 93.56 22 ALA B CA 1
ATOM 1642 C C . ALA B 1 22 ? 0.944 16.922 14.172 1 93.56 22 ALA B C 1
ATOM 1644 O O . ALA B 1 22 ? 0.358 15.844 14 1 93.56 22 ALA B O 1
ATOM 1645 N N . SER B 1 23 ? 1.562 17.547 13.258 1 93.69 23 SER B N 1
ATOM 1646 C CA . SER B 1 23 ? 1.669 17 11.906 1 93.69 23 SER B CA 1
ATOM 1647 C C . SER B 1 23 ? 2.441 15.688 11.906 1 93.69 23 SER B C 1
ATOM 1649 O O . SER B 1 23 ? 2.039 14.727 11.242 1 93.69 23 SER B O 1
ATOM 1651 N N . SER B 1 24 ? 3.533 15.68 12.648 1 93.25 24 SER B N 1
ATOM 1652 C CA . SER B 1 24 ? 4.34 14.469 12.742 1 93.25 24 SER B CA 1
ATOM 1653 C C . SER B 1 24 ? 3.537 13.312 13.336 1 93.25 24 SER B C 1
ATOM 1655 O O . SER B 1 24 ? 3.635 12.18 12.859 1 93.25 24 SER B O 1
ATOM 1657 N N . GLU B 1 25 ? 2.818 13.555 14.32 1 92.94 25 GLU B N 1
ATOM 1658 C CA . GLU B 1 25 ? 1.981 12.531 14.938 1 92.94 25 GLU B CA 1
ATOM 1659 C C . GLU B 1 25 ? 0.934 12.016 13.953 1 92.94 25 GLU B C 1
ATOM 1661 O O . GLU B 1 25 ? 0.709 10.805 13.859 1 92.94 25 GLU B O 1
ATOM 1666 N N . GLU B 1 26 ? 0.317 12.898 13.211 1 90.19 26 GLU B N 1
ATOM 1667 C CA . GLU B 1 26 ? -0.695 12.516 12.234 1 90.19 26 GLU B CA 1
ATOM 1668 C C . GLU B 1 26 ? -0.089 11.68 11.109 1 90.19 26 GLU B C 1
ATOM 1670 O O . GLU B 1 26 ? -0.709 10.734 10.633 1 90.19 26 GLU B O 1
ATOM 1675 N N . MET B 1 27 ? 1.065 12 10.727 1 92.81 27 MET B N 1
ATOM 1676 C CA . MET B 1 27 ? 1.721 11.367 9.586 1 92.81 27 MET B CA 1
ATOM 1677 C C . MET B 1 27 ? 2.062 9.914 9.891 1 92.81 27 MET B C 1
ATOM 1679 O O . MET B 1 27 ? 2.307 9.125 8.977 1 92.81 27 MET B O 1
ATOM 1683 N N . LYS B 1 28 ? 2.088 9.531 11.164 1 92.69 28 LYS B N 1
ATOM 1684 C CA . LYS B 1 28 ? 2.389 8.156 11.547 1 92.69 28 LYS B CA 1
ATOM 1685 C C . LYS B 1 28 ? 1.335 7.191 11 1 92.69 28 LYS B C 1
ATOM 1687 O O . LYS B 1 28 ? 1.598 6 10.852 1 92.69 28 LYS B O 1
ATOM 1692 N N . GLY B 1 29 ? 0.177 7.707 10.711 1 92.94 29 GLY B N 1
ATOM 1693 C CA . GLY B 1 29 ? -0.905 6.891 10.188 1 92.94 29 GLY B CA 1
ATOM 1694 C C . GLY B 1 29 ? -0.951 6.859 8.672 1 92.94 29 GLY B C 1
ATOM 1695 O O . GLY B 1 29 ? -1.877 6.297 8.086 1 92.94 29 GLY B O 1
ATOM 1696 N N . PHE B 1 30 ? 0.044 7.406 8.039 1 94.75 30 PHE B N 1
ATOM 1697 C CA . PHE B 1 30 ? 0.057 7.5 6.582 1 94.75 30 PHE B CA 1
ATOM 1698 C C . PHE B 1 30 ? 1.374 6.977 6.02 1 94.75 30 PHE B C 1
ATOM 1700 O O . PHE B 1 30 ? 2.365 6.871 6.742 1 94.75 30 PHE B O 1
ATOM 1707 N N . ILE B 1 31 ? 1.307 6.562 4.758 1 93.56 31 ILE B N 1
ATOM 1708 C CA . ILE B 1 31 ? 2.479 6.098 4.02 1 93.56 31 ILE B CA 1
ATOM 1709 C C . ILE B 1 31 ? 2.613 6.879 2.717 1 93.56 31 ILE B C 1
ATOM 1711 O O . ILE B 1 31 ? 1.611 7.211 2.076 1 93.56 31 ILE B O 1
ATOM 1715 N N . PRO B 1 32 ? 3.893 7.168 2.33 1 93.88 32 PRO B N 1
ATOM 1716 C CA . PRO B 1 32 ? 4.031 7.816 1.025 1 93.88 32 PRO B CA 1
ATOM 1717 C C . PRO B 1 32 ? 3.354 7.035 -0.098 1 93.88 32 PRO B C 1
ATOM 1719 O O . PRO B 1 32 ? 3.43 5.805 -0.134 1 93.88 32 PRO B O 1
ATOM 1722 N N . LYS B 1 33 ? 2.732 7.758 -0.937 1 94.5 33 LYS B N 1
ATOM 1723 C CA . LYS B 1 33 ? 1.994 7.145 -2.037 1 94.5 33 LYS B CA 1
ATOM 1724 C C . LYS B 1 33 ? 2.906 6.266 -2.889 1 94.5 33 LYS B C 1
ATOM 1726 O O . LYS B 1 33 ? 2.482 5.223 -3.391 1 94.5 33 LYS B O 1
ATOM 1731 N N . ILE B 1 34 ? 4.086 6.641 -3.057 1 93.31 34 ILE B N 1
ATOM 1732 C CA . ILE B 1 34 ? 5.023 5.926 -3.914 1 93.31 34 ILE B CA 1
ATOM 1733 C C . ILE B 1 34 ? 5.242 4.516 -3.373 1 93.31 34 ILE B C 1
ATOM 1735 O O . ILE B 1 34 ? 5.41 3.566 -4.145 1 93.31 34 ILE B O 1
ATOM 1739 N N . ARG B 1 35 ? 5.242 4.352 -2.057 1 92.69 35 ARG B N 1
ATOM 1740 C CA . ARG B 1 35 ? 5.371 3.035 -1.442 1 92.69 35 ARG B CA 1
ATOM 1741 C C . ARG B 1 35 ? 4.137 2.184 -1.71 1 92.69 35 ARG B C 1
ATOM 1743 O O . ARG B 1 35 ? 4.246 0.98 -1.956 1 92.69 35 ARG B O 1
ATOM 1750 N N . PHE B 1 36 ? 3.027 2.801 -1.598 1 93.69 36 PHE B N 1
ATOM 1751 C CA . PHE B 1 36 ? 1.772 2.127 -1.914 1 93.69 36 PHE B CA 1
ATOM 1752 C C . PHE B 1 36 ? 1.771 1.638 -3.357 1 93.69 36 PHE B C 1
ATOM 1754 O O . PHE B 1 36 ? 1.404 0.492 -3.629 1 93.69 36 PHE B O 1
ATOM 1761 N N . ASP B 1 37 ? 2.189 2.482 -4.293 1 93.19 37 ASP B N 1
ATOM 1762 C CA . ASP B 1 37 ? 2.223 2.148 -5.711 1 93.19 37 ASP B CA 1
ATOM 1763 C C . ASP B 1 37 ? 3.162 0.975 -5.98 1 93.19 37 ASP B C 1
ATOM 1765 O O . ASP B 1 37 ? 2.887 0.135 -6.84 1 93.19 37 ASP B O 1
ATOM 1769 N N . GLU B 1 38 ? 4.254 0.963 -5.238 1 92.38 38 GLU B N 1
ATOM 1770 C CA . GLU B 1 38 ? 5.18 -0.159 -5.336 1 92.38 38 GLU B CA 1
ATOM 1771 C C . GLU B 1 38 ? 4.473 -1.484 -5.066 1 92.38 38 GLU B C 1
ATOM 1773 O O . GLU B 1 38 ? 4.578 -2.424 -5.859 1 92.38 38 GLU B O 1
ATOM 1778 N N . ILE B 1 39 ? 3.762 -1.575 -3.967 1 91.5 39 ILE B N 1
ATOM 1779 C CA . ILE B 1 39 ? 3.127 -2.82 -3.549 1 91.5 39 ILE B CA 1
ATOM 1780 C C . ILE B 1 39 ? 1.96 -3.143 -4.48 1 91.5 39 ILE B C 1
ATOM 1782 O O . ILE B 1 39 ? 1.708 -4.312 -4.785 1 91.5 39 ILE B O 1
ATOM 1786 N N . ASN B 1 40 ? 1.287 -2.109 -4.934 1 92.88 40 ASN B N 1
ATOM 1787 C CA . ASN B 1 40 ? 0.207 -2.305 -5.895 1 92.88 40 ASN B CA 1
ATOM 1788 C C . ASN B 1 40 ? 0.721 -2.908 -7.199 1 92.88 40 ASN B C 1
ATOM 1790 O O . ASN B 1 40 ? 0.088 -3.801 -7.77 1 92.88 40 ASN B O 1
ATOM 1794 N N . ASN B 1 41 ? 1.796 -2.408 -7.676 1 93.69 41 ASN B N 1
ATOM 1795 C CA . ASN B 1 41 ? 2.402 -2.973 -8.875 1 93.69 41 ASN B CA 1
ATOM 1796 C C . ASN B 1 41 ? 2.838 -4.418 -8.656 1 93.69 41 ASN B C 1
ATOM 1798 O O . ASN B 1 41 ? 2.676 -5.262 -9.539 1 93.69 41 ASN B O 1
ATOM 1802 N N . SER B 1 42 ? 3.422 -4.637 -7.461 1 94.38 42 SER B N 1
ATOM 1803 C CA . SER B 1 42 ? 3.77 -6.008 -7.098 1 94.38 42 SER B CA 1
ATOM 1804 C C . SER B 1 42 ? 2.547 -6.914 -7.133 1 94.38 42 SER B C 1
ATOM 1806 O O . SER B 1 42 ? 2.607 -8.023 -7.668 1 94.38 42 SER B O 1
ATOM 1808 N N . ASN B 1 43 ? 1.493 -6.473 -6.598 1 94.56 43 ASN B N 1
ATOM 1809 C CA . ASN B 1 43 ? 0.239 -7.219 -6.59 1 94.56 43 ASN B CA 1
ATOM 1810 C C . ASN B 1 43 ? -0.217 -7.57 -8 1 94.56 43 ASN B C 1
ATOM 1812 O O . ASN B 1 43 ? -0.621 -8.703 -8.266 1 94.56 43 ASN B O 1
ATOM 1816 N N . LYS B 1 44 ? -0.158 -6.621 -8.891 1 94.94 44 LYS B N 1
ATOM 1817 C CA . LYS B 1 44 ? -0.538 -6.84 -10.281 1 94.94 44 LYS B CA 1
ATOM 1818 C C . LYS B 1 44 ? 0.331 -7.914 -10.93 1 94.94 44 LYS B C 1
ATOM 1820 O O . LYS B 1 44 ? -0.175 -8.789 -11.641 1 94.94 44 LYS B O 1
ATOM 1825 N N . ASP B 1 45 ? 1.587 -7.805 -10.68 1 96.44 45 ASP B N 1
ATOM 1826 C CA . ASP B 1 45 ? 2.525 -8.781 -11.219 1 96.44 45 ASP B CA 1
ATOM 1827 C C . ASP B 1 45 ? 2.215 -10.188 -10.695 1 96.44 45 ASP B C 1
ATOM 1829 O O . ASP B 1 45 ? 2.16 -11.141 -11.469 1 96.44 45 ASP B O 1
ATOM 1833 N N . LEU B 1 46 ? 1.989 -10.312 -9.391 1 96.94 46 LEU B N 1
ATOM 1834 C CA . LEU B 1 46 ? 1.696 -11.602 -8.773 1 96.94 46 LEU B CA 1
ATOM 1835 C C . LEU B 1 46 ? 0.409 -12.188 -9.336 1 96.94 46 LEU B C 1
ATOM 1837 O O . LEU B 1 46 ? 0.325 -13.398 -9.57 1 96.94 46 LEU B O 1
ATOM 1841 N N . LYS B 1 47 ? -0.599 -11.367 -9.602 1 96.94 47 LYS B N 1
ATOM 1842 C CA . LYS B 1 47 ? -1.854 -11.836 -10.18 1 96.94 47 LYS B CA 1
ATOM 1843 C C . LYS B 1 47 ? -1.634 -12.391 -11.586 1 96.94 47 LYS B C 1
ATOM 1845 O O . LYS B 1 47 ? -2.229 -13.406 -11.953 1 96.94 47 LYS B O 1
ATOM 1850 N N . GLN B 1 48 ? -0.804 -11.688 -12.305 1 97.5 48 GLN B N 1
ATOM 1851 C CA . GLN B 1 48 ? -0.474 -12.18 -13.641 1 97.5 48 GLN B CA 1
ATOM 1852 C C . GLN B 1 48 ? 0.25 -13.523 -13.562 1 97.5 48 GLN B C 1
ATOM 1854 O O . GLN B 1 48 ? -0.038 -14.438 -14.344 1 97.5 48 GLN B O 1
ATOM 1859 N N . GLN B 1 49 ? 1.195 -13.617 -12.648 1 97.75 49 GLN B N 1
ATOM 1860 C CA . GLN B 1 49 ? 1.924 -14.875 -12.477 1 97.75 49 GLN B CA 1
ATOM 1861 C C . GLN B 1 49 ? 0.984 -16 -12.062 1 97.75 49 GLN B C 1
ATOM 1863 O O . GLN B 1 49 ? 1.137 -17.141 -12.516 1 97.75 49 GLN B O 1
ATOM 1868 N N . LEU B 1 50 ? 0.081 -15.734 -11.211 1 98.19 50 LEU B N 1
ATOM 1869 C CA . LEU B 1 50 ? -0.912 -16.719 -10.797 1 98.19 50 LEU B CA 1
ATOM 1870 C C . LEU B 1 50 ? -1.731 -17.203 -11.992 1 98.19 50 LEU B C 1
ATOM 1872 O O . LEU B 1 50 ? -1.944 -18.406 -12.156 1 98.19 50 LEU B O 1
ATOM 1876 N N . ALA B 1 51 ? -2.174 -16.266 -12.812 1 97.81 51 ALA B N 1
ATOM 1877 C CA . ALA B 1 51 ? -2.928 -16.609 -14.023 1 97.81 51 ALA B CA 1
ATOM 1878 C C . ALA B 1 51 ? -2.102 -17.484 -14.953 1 97.81 51 ALA B C 1
ATOM 1880 O O . ALA B 1 51 ? -2.635 -18.406 -15.57 1 97.81 51 ALA B O 1
ATOM 1881 N N . ASP B 1 52 ? -0.858 -17.156 -15.094 1 98.12 52 ASP B N 1
ATOM 1882 C CA . ASP B 1 52 ? 0.039 -17.953 -15.914 1 98.12 52 ASP B CA 1
ATOM 1883 C C . ASP B 1 52 ? 0.102 -19.391 -15.414 1 98.12 52 ASP B C 1
ATOM 1885 O O . ASP B 1 52 ? 0.078 -20.344 -16.219 1 98.12 52 ASP B O 1
ATOM 1889 N N . ARG B 1 53 ? 0.256 -19.531 -14.07 1 98.38 53 ARG B N 1
ATOM 1890 C CA . ARG B 1 53 ? 0.296 -20.875 -13.5 1 98.38 53 ARG B CA 1
ATOM 1891 C C . ARG B 1 53 ? -0.996 -21.625 -13.789 1 98.38 53 ARG B C 1
ATOM 1893 O O . ARG B 1 53 ? -0.966 -22.812 -14.125 1 98.38 53 ARG B O 1
ATOM 1900 N N . ASP B 1 54 ? -2.123 -21.016 -13.656 1 98.19 54 ASP B N 1
ATOM 1901 C CA . ASP B 1 54 ? -3.406 -21.641 -13.945 1 98.19 54 ASP B CA 1
ATOM 1902 C C . ASP B 1 54 ? -3.502 -22.062 -15.406 1 98.19 54 ASP B C 1
ATOM 1904 O O . ASP B 1 54 ? -4.051 -23.125 -15.727 1 98.19 54 ASP B O 1
ATOM 1908 N N . LYS B 1 55 ? -3.012 -21.25 -16.281 1 98.06 55 LYS B N 1
ATOM 1909 C CA . LYS B 1 55 ? -2.98 -21.594 -17.703 1 98.06 55 LYS B CA 1
ATOM 1910 C C . LYS B 1 55 ? -2.096 -22.812 -17.953 1 98.06 55 LYS B C 1
ATOM 1912 O O . LYS B 1 55 ? -2.387 -23.625 -18.844 1 98.06 55 LYS B O 1
ATOM 1917 N N . GLN B 1 56 ? -1.001 -22.906 -17.234 1 97.5 56 GLN B N 1
ATOM 1918 C CA . GLN B 1 56 ? -0.118 -24.062 -17.359 1 97.5 56 GLN B CA 1
ATOM 1919 C C . GLN B 1 56 ? -0.86 -25.344 -17.047 1 97.5 56 GLN B C 1
ATOM 1921 O O . GLN B 1 56 ? -0.7 -26.344 -17.75 1 97.5 56 GLN B O 1
ATOM 1926 N N . LEU B 1 57 ? -1.645 -25.375 -15.992 1 96.81 57 LEU B N 1
ATOM 1927 C CA . LEU B 1 57 ? -2.441 -26.547 -15.664 1 96.81 57 LEU B CA 1
ATOM 1928 C C . LEU B 1 57 ? -3.408 -26.875 -16.797 1 96.81 57 LEU B C 1
ATOM 1930 O O . LEU B 1 57 ? -3.607 -28.047 -17.125 1 96.81 57 LEU B O 1
ATOM 1934 N N . GLU B 1 58 ? -4 -25.875 -17.422 1 96 58 GLU B N 1
ATOM 1935 C CA . GLU B 1 58 ? -4.895 -26.078 -18.547 1 96 58 GLU B CA 1
ATOM 1936 C C . GLU B 1 58 ? -4.156 -26.719 -19.734 1 96 58 GLU B C 1
ATOM 1938 O O . GLU B 1 58 ? -4.68 -27.609 -20.391 1 96 58 GLU B O 1
ATOM 1943 N N . ASP B 1 59 ? -2.977 -26.234 -20 1 95.25 59 ASP B N 1
ATOM 1944 C CA . ASP B 1 59 ? -2.164 -26.766 -21.078 1 95.25 59 ASP B CA 1
ATOM 1945 C C . ASP B 1 59 ? -1.774 -28.219 -20.828 1 95.25 59 ASP B C 1
ATOM 1947 O O . ASP B 1 59 ? -1.782 -29.047 -21.734 1 95.25 59 ASP B O 1
ATOM 1951 N N . LEU B 1 60 ? -1.45 -28.469 -19.562 1 94.56 60 LEU B N 1
ATOM 1952 C CA . LEU B 1 60 ? -1.087 -29.844 -19.219 1 94.56 60 LEU B CA 1
ATOM 1953 C C . LEU B 1 60 ? -2.273 -30.781 -19.391 1 94.56 60 LEU B C 1
ATOM 1955 O O . LEU B 1 60 ? -2.107 -31.922 -19.812 1 94.56 60 LEU B O 1
ATOM 1959 N N . LYS B 1 61 ? -3.383 -30.312 -19.078 1 91.62 61 LYS B N 1
ATOM 1960 C CA . LYS B 1 61 ? -4.602 -31.109 -19.203 1 91.62 61 LYS B CA 1
ATOM 1961 C C . LYS B 1 61 ? -4.859 -31.5 -20.641 1 91.62 61 LYS B C 1
ATOM 1963 O O . LYS B 1 61 ? -5.434 -32.562 -20.922 1 91.62 61 LYS B O 1
ATOM 1968 N N . LYS B 1 62 ? -4.453 -30.703 -21.578 1 90.75 62 LYS B N 1
ATOM 1969 C CA . LYS B 1 62 ? -4.699 -30.906 -23 1 90.75 62 LYS B CA 1
ATOM 1970 C C . LYS B 1 62 ? -3.689 -31.891 -23.594 1 90.75 62 LYS B C 1
ATOM 1972 O O . LYS B 1 62 ? -3.871 -32.375 -24.703 1 90.75 62 LYS B O 1
ATOM 1977 N N . LEU B 1 63 ? -2.703 -32.062 -22.828 1 84.81 63 LEU B N 1
ATOM 1978 C CA . LEU B 1 63 ? -1.659 -32.938 -23.359 1 84.81 63 LEU B CA 1
ATOM 1979 C C . LEU B 1 63 ? -2.105 -34.406 -23.344 1 84.81 63 LEU B C 1
ATOM 1981 O O . LEU B 1 63 ? -2.812 -34.844 -22.438 1 84.81 63 LEU B O 1
ATOM 1985 N N . THR B 1 64 ? -1.834 -35.25 -24.484 1 75.12 64 THR B N 1
ATOM 1986 C CA . THR B 1 64 ? -2.195 -36.656 -24.656 1 75.12 64 THR B CA 1
ATOM 1987 C C . THR B 1 64 ? -0.946 -37.5 -24.828 1 75.12 64 THR B C 1
ATOM 1989 O O . THR B 1 64 ? -1.04 -38.688 -25.219 1 75.12 64 THR B O 1
ATOM 1992 N N . GLY B 1 65 ? 0.122 -36.844 -24.562 1 72.62 65 GLY B N 1
ATOM 1993 C CA . GLY B 1 65 ? 1.352 -37.594 -24.812 1 72.62 65 GLY B CA 1
ATOM 1994 C C . GLY B 1 65 ? 1.673 -38.594 -23.719 1 72.62 65 GLY B C 1
ATOM 1995 O O . GLY B 1 65 ? 0.875 -38.812 -22.797 1 72.62 65 GLY B O 1
ATOM 1996 N N . ASP B 1 66 ? 2.854 -39.406 -23.984 1 82.12 66 ASP B N 1
ATOM 1997 C CA . ASP B 1 66 ? 3.273 -40.344 -22.953 1 82.12 66 ASP B CA 1
ATOM 1998 C C . ASP B 1 66 ? 3.861 -39.594 -21.75 1 82.12 66 ASP B C 1
ATOM 2000 O O . ASP B 1 66 ? 4.008 -38.375 -21.766 1 82.12 66 ASP B O 1
ATOM 2004 N N . ASN B 1 67 ? 3.959 -40.312 -20.641 1 83.5 67 ASN B N 1
ATOM 2005 C CA . ASN B 1 67 ? 4.418 -39.812 -19.344 1 83.5 67 ASN B CA 1
ATOM 2006 C C . ASN B 1 67 ? 5.746 -39.062 -19.469 1 83.5 67 ASN B C 1
ATOM 2008 O O . ASN B 1 67 ? 5.977 -38.094 -18.766 1 83.5 67 ASN B O 1
ATOM 2012 N N . GLU B 1 68 ? 6.574 -39.531 -20.469 1 85.88 68 GLU B N 1
ATOM 2013 C CA . GLU B 1 68 ? 7.871 -38.875 -20.609 1 85.88 68 GLU B CA 1
ATOM 2014 C C . GLU B 1 68 ? 7.727 -37.469 -21.188 1 85.88 68 GLU B C 1
ATOM 2016 O O . GLU B 1 68 ? 8.383 -36.531 -20.719 1 85.88 68 GLU B O 1
ATOM 2021 N N . GLU B 1 69 ? 6.871 -37.281 -22.156 1 87.81 69 GLU B N 1
ATOM 2022 C CA . GLU B 1 69 ? 6.602 -35.969 -22.75 1 87.81 69 GLU B CA 1
ATOM 2023 C C . GLU B 1 69 ? 5.969 -35.031 -21.734 1 87.81 69 GLU B C 1
ATOM 2025 O O . GLU B 1 69 ? 6.324 -33.844 -21.672 1 87.81 69 GLU B O 1
ATOM 2030 N N . LEU B 1 70 ? 5.141 -35.5 -20.922 1 89.62 70 LEU B N 1
ATOM 2031 C CA . LEU B 1 70 ? 4.469 -34.719 -19.891 1 89.62 70 LEU B CA 1
ATOM 2032 C C . LEU B 1 70 ? 5.465 -34.219 -18.844 1 89.62 70 LEU B C 1
ATOM 2034 O O . LEU B 1 70 ? 5.453 -33.062 -18.453 1 89.62 70 LEU B O 1
ATOM 2038 N N . LYS B 1 71 ? 6.324 -35.062 -18.438 1 90.06 71 LYS B N 1
ATOM 2039 C CA . LYS B 1 71 ? 7.332 -34.75 -17.438 1 90.06 71 LYS B CA 1
ATOM 2040 C C . LYS B 1 71 ? 8.281 -33.656 -17.953 1 90.06 71 LYS B C 1
ATOM 2042 O O . LYS B 1 71 ? 8.695 -32.781 -17.188 1 90.06 71 LYS B O 1
ATOM 2047 N N . ASN B 1 72 ? 8.594 -33.781 -19.234 1 93 72 ASN B N 1
ATOM 2048 C CA . ASN B 1 72 ? 9.461 -32.781 -19.844 1 93 72 ASN B CA 1
ATOM 2049 C C . ASN B 1 72 ? 8.781 -31.422 -19.891 1 93 72 ASN B C 1
ATOM 2051 O O . ASN B 1 72 ? 9.406 -30.391 -19.625 1 93 72 ASN B O 1
ATOM 2055 N N . GLN B 1 73 ? 7.492 -31.438 -20.25 1 93.56 73 GLN B N 1
ATOM 2056 C CA . GLN B 1 73 ? 6.738 -30.188 -20.281 1 93.56 73 GLN B CA 1
ATOM 2057 C C . GLN B 1 73 ? 6.633 -29.578 -18.891 1 93.56 73 GLN B C 1
ATOM 2059 O O . GLN B 1 73 ? 6.785 -28.359 -18.734 1 93.56 73 GLN B O 1
ATOM 2064 N N . ILE B 1 74 ? 6.441 -30.359 -17.906 1 95.62 74 ILE B N 1
ATOM 2065 C CA . I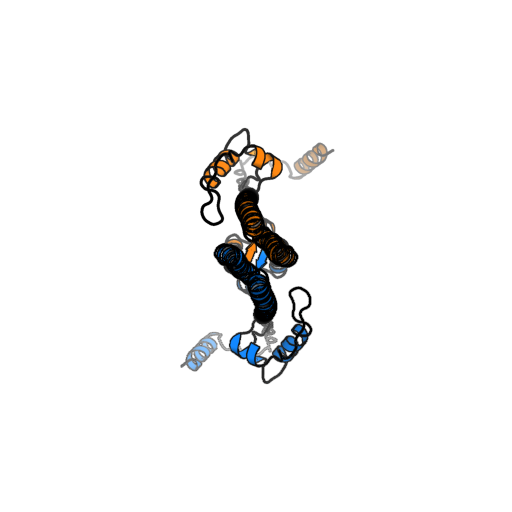LE B 1 74 ? 6.336 -29.891 -16.531 1 95.62 74 ILE B CA 1
ATOM 2066 C C . ILE B 1 74 ? 7.672 -29.281 -16.094 1 95.62 74 ILE B C 1
ATOM 2068 O O . ILE B 1 74 ? 7.703 -28.219 -15.469 1 95.62 74 ILE B O 1
ATOM 2072 N N . LYS B 1 75 ? 8.742 -29.969 -16.438 1 96.44 75 LYS B N 1
ATOM 2073 C CA . LYS B 1 75 ? 10.07 -29.453 -16.094 1 96.44 75 LYS B CA 1
ATOM 2074 C C . LYS B 1 75 ? 10.312 -28.094 -16.734 1 96.44 75 LYS B C 1
ATOM 2076 O O . LYS B 1 75 ? 10.852 -27.188 -16.094 1 96.44 75 LYS B O 1
ATOM 2081 N N . GLN B 1 76 ? 9.93 -27.953 -17.984 1 97.56 76 GLN B N 1
ATOM 2082 C CA . GLN B 1 76 ? 10.07 -26.672 -18.672 1 97.56 76 GLN B CA 1
ATOM 2083 C C . GLN B 1 76 ? 9.258 -25.578 -18 1 97.56 76 GLN B C 1
ATOM 2085 O O . GLN B 1 76 ? 9.734 -24.453 -17.844 1 97.56 76 GLN B O 1
ATOM 2090 N N . MET B 1 77 ? 8.039 -25.891 -17.609 1 98 77 MET B N 1
ATOM 2091 C CA . MET B 1 77 ? 7.188 -24.953 -16.891 1 98 77 MET B CA 1
ATOM 2092 C C . MET B 1 77 ? 7.816 -24.547 -15.562 1 98 77 MET B C 1
ATOM 2094 O O . MET B 1 77 ? 7.836 -23.375 -15.203 1 98 77 MET B O 1
ATOM 2098 N N . GLN B 1 78 ? 8.367 -25.516 -14.844 1 98.12 78 GLN B N 1
ATOM 2099 C CA . GLN B 1 78 ? 9.008 -25.234 -13.562 1 98.12 78 GLN B CA 1
ATOM 2100 C C . GLN B 1 78 ? 10.203 -24.312 -13.734 1 98.12 78 GLN B C 1
ATOM 2102 O O . GLN B 1 78 ? 10.383 -23.375 -12.953 1 98.12 78 GLN B O 1
ATOM 2107 N N . ASP B 1 79 ? 10.992 -24.609 -14.742 1 98.44 79 ASP B N 1
ATOM 2108 C CA . ASP B 1 79 ? 12.156 -23.766 -15.008 1 98.44 79 ASP B CA 1
ATOM 2109 C C . ASP B 1 79 ? 11.734 -22.359 -15.391 1 98.44 79 ASP B C 1
ATOM 2111 O O . ASP B 1 79 ? 12.312 -21.375 -14.914 1 98.44 79 ASP B O 1
ATOM 2115 N N . SER B 1 80 ? 10.727 -22.266 -16.234 1 98.25 80 SER B N 1
ATOM 2116 C CA . SER B 1 80 ? 10.195 -20.953 -16.641 1 98.25 80 SER B CA 1
ATOM 2117 C C . SER B 1 80 ? 9.68 -20.188 -15.43 1 98.25 80 SER B C 1
ATOM 2119 O O . SER B 1 80 ? 9.945 -18.984 -15.289 1 98.25 80 SER B O 1
ATOM 2121 N N . ASN B 1 81 ? 8.922 -20.875 -14.555 1 98.25 81 ASN B N 1
ATOM 2122 C CA . ASN B 1 81 ? 8.367 -20.234 -13.367 1 98.25 81 ASN B CA 1
ATOM 2123 C C . ASN B 1 81 ? 9.461 -19.75 -12.422 1 98.25 81 ASN B C 1
ATOM 2125 O O . ASN B 1 81 ? 9.359 -18.656 -11.859 1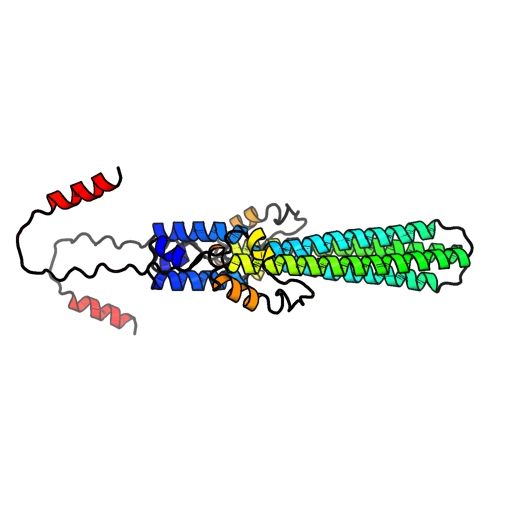 98.25 81 ASN B O 1
ATOM 2129 N N . LYS B 1 82 ? 10.469 -20.531 -12.242 1 97.75 82 LYS B N 1
ATOM 2130 C CA . LYS B 1 82 ? 11.602 -20.141 -11.406 1 97.75 82 LYS B CA 1
ATOM 2131 C C . LYS B 1 82 ? 12.258 -18.859 -11.93 1 97.75 82 LYS B C 1
ATOM 2133 O O . LYS B 1 82 ? 12.586 -17.969 -11.148 1 97.75 82 LYS B O 1
ATOM 2138 N N . ASN B 1 83 ? 12.398 -18.828 -13.242 1 98.19 83 ASN B N 1
ATOM 2139 C CA . ASN B 1 83 ? 12.992 -17.641 -13.867 1 98.19 83 ASN B CA 1
ATOM 2140 C C . ASN B 1 83 ? 12.102 -16.422 -13.695 1 98.19 83 ASN B C 1
ATOM 2142 O O . ASN B 1 83 ? 12.594 -15.32 -13.43 1 98.19 83 ASN B O 1
ATOM 2146 N N . LYS B 1 84 ? 10.789 -16.609 -13.844 1 97.25 84 LYS B N 1
ATOM 2147 C CA . LYS B 1 84 ? 9.852 -15.508 -13.703 1 97.25 84 LYS B CA 1
ATOM 2148 C C . LYS B 1 84 ? 9.844 -14.977 -12.273 1 97.25 84 LYS B C 1
ATOM 2150 O O . LYS B 1 84 ? 9.75 -13.766 -12.062 1 97.25 84 LYS B O 1
ATOM 2155 N N . ILE B 1 85 ? 9.969 -15.875 -11.312 1 96.25 85 ILE B N 1
ATOM 2156 C CA . ILE B 1 85 ? 10.016 -15.461 -9.914 1 96.25 85 ILE B CA 1
ATOM 2157 C C . ILE B 1 85 ? 11.273 -14.625 -9.664 1 96.25 85 ILE B C 1
ATOM 2159 O O . ILE B 1 85 ? 11.211 -13.586 -9 1 96.25 85 ILE B O 1
ATOM 2163 N N . ALA B 1 86 ? 12.406 -15.07 -10.211 1 97.19 86 ALA B N 1
ATOM 2164 C CA . ALA B 1 86 ? 13.664 -14.344 -10.047 1 97.19 86 ALA B CA 1
ATOM 2165 C C . ALA B 1 86 ? 13.578 -12.961 -10.68 1 97.19 86 ALA B C 1
ATOM 2167 O O . ALA B 1 86 ? 14.031 -11.969 -10.094 1 97.19 86 ALA B O 1
ATOM 2168 N N . GLU B 1 87 ? 13 -12.906 -11.852 1 96.75 87 GLU B N 1
ATOM 2169 C CA . GLU B 1 87 ? 12.82 -11.633 -12.547 1 96.75 87 GLU B CA 1
ATOM 2170 C C . GLU B 1 87 ? 11.93 -10.688 -11.742 1 96.75 87 GLU B C 1
ATOM 2172 O O . GLU B 1 87 ? 12.219 -9.492 -11.633 1 96.75 87 GLU B O 1
ATOM 2177 N N . TYR B 1 88 ? 10.852 -11.219 -11.203 1 95.12 88 TYR B N 1
ATOM 2178 C CA . TYR B 1 88 ? 9.922 -10.461 -10.375 1 95.12 88 TYR B CA 1
ATOM 2179 C C . TYR B 1 88 ? 10.617 -9.898 -9.141 1 95.12 88 TYR B C 1
ATOM 2181 O O . TYR B 1 88 ? 10.461 -8.727 -8.812 1 95.12 88 TYR B O 1
ATOM 2189 N N . GLU B 1 89 ? 11.359 -10.719 -8.477 1 93.88 89 GLU B N 1
ATOM 2190 C CA . GLU B 1 89 ? 12.062 -10.305 -7.266 1 93.88 89 GLU B CA 1
ATOM 2191 C C . GLU B 1 89 ? 13.07 -9.195 -7.566 1 93.88 89 GLU B C 1
ATOM 2193 O O . GLU B 1 89 ? 13.219 -8.258 -6.785 1 93.88 89 GLU B O 1
A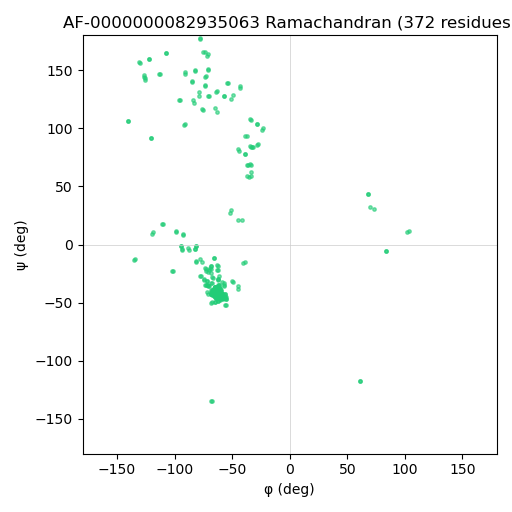TOM 2198 N N . ASN B 1 90 ? 13.75 -9.312 -8.695 1 94.69 90 ASN B N 1
ATOM 2199 C CA . ASN B 1 90 ? 14.695 -8.281 -9.109 1 94.69 90 ASN B CA 1
ATOM 2200 C C . ASN B 1 90 ? 13.984 -6.969 -9.43 1 94.69 90 ASN B C 1
ATOM 2202 O O . ASN B 1 90 ? 14.445 -5.895 -9.047 1 94.69 90 ASN B O 1
ATOM 2206 N N . LYS B 1 91 ? 12.891 -7.102 -10.125 1 93.62 91 LYS B N 1
ATOM 2207 C CA . LYS B 1 91 ? 12.094 -5.922 -10.453 1 93.62 91 LYS B CA 1
ATOM 2208 C C . LYS B 1 91 ? 11.586 -5.23 -9.195 1 93.62 91 LYS B C 1
ATOM 2210 O O . LYS B 1 91 ? 11.648 -4.004 -9.086 1 93.62 91 LYS B O 1
ATOM 2215 N N . LEU B 1 92 ? 11.102 -6 -8.25 1 92.19 92 LEU B N 1
ATOM 2216 C CA . LEU B 1 92 ? 10.586 -5.457 -7 1 92.19 92 LEU B CA 1
ATOM 2217 C C . LEU B 1 92 ? 11.688 -4.75 -6.223 1 92.19 92 LEU B C 1
ATOM 2219 O O . LEU B 1 92 ? 11.477 -3.664 -5.68 1 92.19 92 LEU B O 1
ATOM 2223 N N . LYS B 1 93 ? 12.805 -5.367 -6.152 1 92.94 93 LYS B N 1
ATOM 2224 C CA . LYS B 1 93 ? 13.945 -4.762 -5.469 1 92.94 93 LYS B CA 1
ATOM 2225 C C . LYS B 1 93 ? 14.297 -3.408 -6.082 1 92.94 93 LYS B C 1
ATOM 2227 O O . LYS B 1 93 ? 14.516 -2.432 -5.363 1 92.94 93 LYS B O 1
ATOM 2232 N N . GLN B 1 94 ? 14.336 -3.395 -7.398 1 93.44 94 GLN B N 1
ATOM 2233 C CA . GLN B 1 94 ? 14.664 -2.152 -8.094 1 93.44 94 GLN B CA 1
ATOM 2234 C C . GLN B 1 94 ? 13.609 -1.08 -7.828 1 93.44 94 GLN B C 1
ATOM 2236 O O . GLN B 1 94 ? 13.945 0.091 -7.637 1 93.44 94 GLN B O 1
ATOM 2241 N N . LEU B 1 95 ? 12.375 -1.466 -7.809 1 93.06 95 LEU B N 1
ATOM 2242 C CA . LEU B 1 95 ? 11.289 -0.533 -7.531 1 93.06 95 LEU B CA 1
ATOM 2243 C C . LEU B 1 95 ? 11.422 0.05 -6.129 1 93.06 95 LEU B C 1
ATOM 2245 O O . LEU B 1 95 ? 11.219 1.25 -5.93 1 93.06 95 LEU B O 1
ATOM 2249 N N . LYS B 1 96 ? 11.734 -0.817 -5.203 1 94.12 96 LYS B N 1
ATOM 2250 C CA . LYS B 1 96 ? 11.914 -0.374 -3.826 1 94.12 96 LYS B CA 1
ATOM 2251 C C . LYS B 1 96 ? 13.078 0.607 -3.713 1 94.12 96 LYS B C 1
ATOM 2253 O O . LYS B 1 96 ? 12.984 1.614 -3.01 1 94.12 96 LYS B O 1
ATOM 2258 N N . ILE B 1 97 ? 14.133 0.304 -4.379 1 95.75 97 ILE B N 1
ATOM 2259 C CA . ILE B 1 97 ? 15.297 1.18 -4.383 1 95.75 97 ILE B CA 1
ATOM 2260 C C . ILE B 1 97 ? 14.93 2.529 -4.992 1 95.75 97 ILE B C 1
ATOM 2262 O O . ILE B 1 97 ? 15.227 3.58 -4.418 1 95.75 97 ILE B O 1
ATOM 2266 N N . ASP B 1 98 ? 14.289 2.518 -6.129 1 95.25 98 ASP B N 1
ATOM 2267 C CA . ASP B 1 98 ? 13.891 3.742 -6.816 1 95.25 98 ASP B CA 1
ATOM 2268 C C . ASP B 1 98 ? 12.984 4.598 -5.93 1 95.25 98 ASP B C 1
ATOM 2270 O O . ASP B 1 98 ? 13.164 5.816 -5.844 1 95.25 98 ASP B O 1
ATOM 2274 N N . SER B 1 99 ? 12.039 3.926 -5.293 1 94.81 99 SER B N 1
ATOM 2275 C CA . SER B 1 99 ? 11.117 4.633 -4.41 1 94.81 99 SER B CA 1
ATOM 2276 C C . SER B 1 99 ? 11.852 5.25 -3.227 1 94.81 99 SER B C 1
ATOM 2278 O O . SER B 1 99 ? 11.617 6.41 -2.877 1 94.81 99 SER B O 1
ATOM 2280 N N . ALA B 1 100 ? 12.727 4.465 -2.615 1 95.5 100 ALA B N 1
ATOM 2281 C CA . ALA B 1 100 ? 13.508 4.949 -1.479 1 95.5 100 ALA B CA 1
ATOM 2282 C C . ALA B 1 100 ? 14.359 6.156 -1.87 1 95.5 100 ALA B C 1
ATOM 2284 O O . ALA B 1 100 ? 14.422 7.145 -1.136 1 95.5 100 ALA B O 1
ATOM 2285 N N . VAL B 1 101 ? 14.961 6.086 -2.998 1 97.19 101 VAL B N 1
ATOM 2286 C CA . VAL B 1 101 ? 15.828 7.156 -3.486 1 97.19 101 VAL B CA 1
ATOM 2287 C C . VAL B 1 101 ? 15 8.414 -3.723 1 97.19 101 VAL B C 1
ATOM 2289 O O . VAL B 1 101 ? 15.367 9.508 -3.271 1 97.19 101 VAL B O 1
ATOM 2292 N N . GLU B 1 102 ? 13.938 8.266 -4.398 1 96.62 102 GLU B N 1
ATOM 2293 C CA . GLU B 1 102 ? 13.078 9.406 -4.684 1 96.62 102 GLU B CA 1
ATOM 2294 C C . GLU B 1 102 ? 12.578 10.062 -3.396 1 96.62 102 GLU B C 1
ATOM 2296 O O . GLU B 1 102 ? 12.578 11.289 -3.275 1 96.62 102 GLU B O 1
ATOM 2301 N N . LEU B 1 103 ? 12.156 9.242 -2.473 1 94.88 103 LEU B N 1
ATOM 2302 C CA . LEU B 1 103 ? 11.641 9.75 -1.208 1 94.88 103 LEU B CA 1
ATOM 2303 C C . LEU B 1 103 ? 12.727 10.5 -0.441 1 94.88 103 LEU B C 1
ATOM 2305 O O . LEU B 1 103 ? 12.469 11.586 0.086 1 94.88 103 LEU B O 1
ATOM 2309 N N . GLU B 1 104 ? 13.875 9.945 -0.369 1 95.94 104 GLU B N 1
ATOM 2310 C CA . GLU B 1 104 ? 14.969 10.57 0.38 1 95.94 104 GLU B CA 1
ATOM 2311 C C . GLU B 1 104 ? 15.414 11.875 -0.27 1 95.94 104 GLU B C 1
ATOM 2313 O O . GLU B 1 104 ? 15.727 12.844 0.425 1 95.94 104 GLU B O 1
ATOM 2318 N N . LEU B 1 105 ? 15.453 11.883 -1.567 1 97.12 105 LEU B N 1
ATOM 2319 C CA . LEU B 1 105 ? 15.828 13.102 -2.277 1 97.12 105 LEU B CA 1
ATOM 2320 C C . LEU B 1 105 ? 14.773 14.188 -2.086 1 97.12 105 LEU B C 1
ATOM 2322 O O . LEU B 1 105 ? 15.102 15.367 -1.95 1 97.12 105 LEU B O 1
ATOM 2326 N N . THR B 1 106 ? 13.523 13.766 -2.104 1 93.75 106 THR B N 1
ATOM 2327 C CA . THR B 1 106 ? 12.438 14.695 -1.852 1 93.75 106 THR B CA 1
ATOM 2328 C C . THR B 1 106 ? 12.547 15.289 -0.448 1 93.75 106 THR B C 1
ATOM 2330 O O . THR B 1 106 ? 12.414 16.5 -0.268 1 93.75 106 THR B O 1
ATOM 2333 N N . LYS B 1 107 ? 12.828 14.461 0.483 1 90.81 107 LYS B N 1
ATOM 2334 C CA . LYS B 1 107 ? 12.992 14.906 1.864 1 90.81 107 LYS B CA 1
ATOM 2335 C C . LYS B 1 107 ? 14.148 15.891 1.989 1 90.81 107 LYS B C 1
ATOM 2337 O O . LYS B 1 107 ? 14.086 16.828 2.789 1 90.81 107 LYS B O 1
ATOM 2342 N N . ALA B 1 108 ? 15.133 15.641 1.193 1 94.12 108 ALA B N 1
ATOM 2343 C CA . ALA B 1 108 ? 16.312 16.5 1.211 1 94.12 108 ALA B CA 1
ATOM 2344 C C . ALA B 1 108 ? 16.078 17.766 0.39 1 94.12 108 ALA B C 1
ATOM 2346 O O . ALA B 1 108 ? 16.969 18.609 0.252 1 94.12 108 ALA B O 1
ATOM 2347 N N . LYS B 1 109 ? 14.906 17.844 -0.186 1 92.75 109 LYS B N 1
ATOM 2348 C CA . LYS B 1 109 ? 14.477 19.031 -0.928 1 92.75 109 LYS B CA 1
ATOM 2349 C C . LYS B 1 109 ? 15.297 19.203 -2.205 1 92.75 109 LYS B C 1
ATOM 2351 O O . LYS B 1 109 ? 15.742 20.312 -2.518 1 92.75 109 LYS B O 1
ATOM 2356 N N . ALA B 1 110 ? 15.492 18.125 -2.873 1 96.62 110 ALA B N 1
ATOM 2357 C CA . ALA B 1 110 ? 16.141 18.188 -4.184 1 96.62 110 ALA B CA 1
ATOM 2358 C C . ALA B 1 110 ? 15.281 18.969 -5.172 1 96.62 110 ALA B C 1
ATOM 2360 O O . ALA B 1 110 ? 14.07 18.766 -5.262 1 96.62 110 ALA B O 1
ATOM 2361 N N . LYS B 1 111 ? 15.93 19.922 -5.883 1 95.12 111 LYS B N 1
ATOM 2362 C CA . LYS B 1 111 ? 15.219 20.75 -6.852 1 95.12 111 LYS B CA 1
ATOM 2363 C C . LYS B 1 111 ? 14.898 19.953 -8.117 1 95.12 111 LYS B C 1
ATOM 2365 O O . LYS B 1 111 ? 13.945 20.281 -8.828 1 95.12 111 LYS B O 1
ATOM 2370 N N . ASN B 1 112 ? 15.719 19.047 -8.383 1 96.62 112 ASN B N 1
ATOM 2371 C CA . ASN B 1 112 ? 15.586 18.156 -9.531 1 96.62 112 ASN B CA 1
ATOM 2372 C C . ASN B 1 112 ? 15.992 16.734 -9.18 1 96.62 112 ASN B C 1
ATOM 2374 O O . ASN B 1 112 ? 17.188 16.422 -9.102 1 96.62 112 ASN B O 1
ATOM 2378 N N . ILE B 1 113 ? 15.016 15.93 -9.07 1 96.75 113 ILE B N 1
ATOM 2379 C CA . ILE B 1 113 ? 15.227 14.57 -8.578 1 96.75 113 ILE B CA 1
ATOM 2380 C C . ILE B 1 113 ? 16.094 13.789 -9.57 1 96.75 113 ILE B C 1
ATOM 2382 O O . ILE B 1 113 ? 17 13.062 -9.172 1 96.75 113 ILE B O 1
ATOM 2386 N N . LYS B 1 114 ? 15.766 13.961 -10.844 1 97.19 114 LYS B N 1
ATOM 2387 C CA . LYS B 1 114 ? 16.5 13.242 -11.883 1 97.19 114 LYS B CA 1
ATOM 2388 C C . LYS B 1 114 ? 17.984 13.609 -11.852 1 97.19 114 LYS B C 1
ATOM 2390 O O . LYS B 1 114 ? 18.844 12.727 -11.914 1 97.19 114 LYS B O 1
ATOM 2395 N N . ALA B 1 115 ? 18.234 14.875 -11.695 1 97.25 115 ALA B N 1
ATOM 2396 C CA . ALA B 1 115 ? 19.625 15.359 -11.664 1 97.25 115 ALA B CA 1
ATOM 2397 C C . ALA B 1 115 ? 20.344 14.867 -10.414 1 97.25 115 ALA B C 1
ATOM 2399 O O . ALA B 1 115 ? 21.469 14.367 -10.5 1 97.25 115 ALA B O 1
ATOM 2400 N N . ALA B 1 116 ? 19.703 15.055 -9.281 1 97.94 116 ALA B N 1
ATOM 2401 C CA . ALA B 1 116 ? 20.328 14.633 -8.031 1 97.94 116 ALA B CA 1
ATOM 2402 C C . ALA B 1 116 ? 20.594 13.133 -8.023 1 97.94 116 ALA B C 1
ATOM 2404 O O . ALA B 1 116 ? 21.641 12.68 -7.57 1 97.94 116 ALA B O 1
ATOM 2405 N N . ARG B 1 117 ? 19.672 12.359 -8.539 1 97.81 117 ARG B N 1
ATOM 2406 C CA . ARG B 1 117 ? 19.781 10.906 -8.578 1 97.81 117 ARG B CA 1
ATOM 2407 C C . ARG B 1 117 ? 21 10.477 -9.383 1 97.81 117 ARG B C 1
ATOM 2409 O O . ARG B 1 117 ? 21.656 9.484 -9.047 1 97.81 117 ARG B O 1
ATOM 2416 N N . ALA B 1 118 ? 21.25 11.188 -10.43 1 97.31 118 ALA B N 1
ATOM 2417 C CA . ALA B 1 118 ? 22.359 10.852 -11.328 1 97.31 118 ALA B CA 1
ATOM 2418 C C . ALA B 1 118 ? 23.703 10.945 -10.609 1 97.31 118 ALA B C 1
ATOM 2420 O O . ALA B 1 118 ? 24.703 10.406 -11.086 1 97.31 118 ALA B O 1
ATOM 2421 N N . LEU B 1 119 ? 23.75 11.625 -9.492 1 97.44 119 LEU B N 1
ATOM 2422 C CA . LEU B 1 119 ? 25.016 11.844 -8.773 1 97.44 119 LEU B CA 1
ATOM 2423 C C . LEU B 1 119 ? 25.203 10.789 -7.691 1 97.44 119 LEU B C 1
ATOM 2425 O O . LEU B 1 119 ? 26.266 10.734 -7.059 1 97.44 119 LEU B O 1
ATOM 2429 N N . LEU B 1 120 ? 24.25 9.891 -7.543 1 98 120 LEU B N 1
ATOM 2430 C CA . LEU B 1 120 ? 24.312 8.852 -6.512 1 98 120 LEU B CA 1
ATOM 2431 C C . LEU B 1 120 ? 24.984 7.598 -7.051 1 98 120 LEU B C 1
ATOM 2433 O O . LEU B 1 120 ? 24.875 7.293 -8.242 1 98 120 LEU B O 1
ATOM 2437 N N . ASP B 1 121 ? 25.688 6.918 -6.176 1 96.62 121 ASP B N 1
ATOM 2438 C CA . ASP B 1 121 ? 26.172 5.578 -6.488 1 96.62 121 ASP B CA 1
ATOM 2439 C C . ASP B 1 121 ? 25.172 4.508 -6.055 1 96.62 121 ASP B C 1
ATOM 2441 O O . ASP B 1 121 ? 25.125 4.137 -4.883 1 96.62 121 ASP B O 1
ATOM 2445 N N . LEU B 1 122 ? 24.547 4.043 -7.023 1 94.81 122 LEU B N 1
ATOM 2446 C CA . LEU B 1 122 ? 23.5 3.072 -6.734 1 94.81 122 LEU B CA 1
ATOM 2447 C C . LEU B 1 122 ? 23.891 1.683 -7.223 1 94.81 122 LEU B C 1
ATOM 2449 O O . LEU B 1 122 ? 23.047 0.796 -7.348 1 94.81 122 LEU B O 1
ATOM 2453 N N . SER B 1 123 ? 25.188 1.623 -7.426 1 90.31 123 SER B N 1
ATOM 2454 C CA . SER B 1 123 ? 25.688 0.316 -7.84 1 90.31 123 SER B CA 1
ATOM 2455 C C . SER B 1 123 ? 25.75 -0.65 -6.66 1 90.31 123 SER B C 1
ATOM 2457 O O . SER B 1 123 ? 26.328 -0.333 -5.621 1 90.31 123 SER B O 1
ATOM 2459 N N . ASN B 1 124 ? 25.078 -1.724 -6.555 1 86.88 124 ASN B N 1
ATOM 2460 C CA . ASN B 1 124 ? 25.094 -2.812 -5.586 1 86.88 124 ASN B CA 1
ATOM 2461 C C . ASN B 1 124 ? 24.547 -2.377 -4.234 1 86.88 124 ASN B C 1
ATOM 2463 O O . ASN B 1 124 ? 25.109 -2.713 -3.189 1 86.88 124 ASN B O 1
ATOM 2467 N N . VAL B 1 125 ? 23.625 -1.487 -4.258 1 92.94 125 VAL B N 1
ATOM 2468 C CA . VAL B 1 125 ? 23.047 -1.015 -3.004 1 92.94 125 VAL B CA 1
ATOM 2469 C C . VAL B 1 125 ? 22.188 -2.111 -2.389 1 92.94 125 VAL B C 1
ATOM 2471 O O . VAL B 1 125 ? 21.719 -3.006 -3.092 1 92.94 125 VAL B O 1
ATOM 2474 N N . GLU B 1 126 ? 22.156 -2.027 -1.087 1 94.12 126 GLU B N 1
ATOM 2475 C CA . GLU B 1 126 ? 21.312 -2.949 -0.329 1 94.12 126 GLU B CA 1
ATOM 2476 C C . GLU B 1 126 ? 20.172 -2.213 0.363 1 94.12 126 GLU B C 1
ATOM 2478 O O . GLU B 1 126 ? 20.328 -1.061 0.773 1 94.12 126 GLU B O 1
ATOM 2483 N N . LEU B 1 127 ? 19.078 -2.945 0.442 1 93.88 127 LEU B N 1
ATOM 2484 C CA . LEU B 1 127 ? 17.922 -2.393 1.146 1 93.88 127 LEU B CA 1
ATOM 2485 C C . LEU B 1 127 ? 18.031 -2.656 2.645 1 93.88 127 LEU B C 1
ATOM 2487 O O . LEU B 1 127 ? 18.531 -3.701 3.062 1 93.88 127 LEU B O 1
ATOM 2491 N N . ASP B 1 128 ? 17.656 -1.722 3.428 1 91.38 128 ASP B N 1
ATOM 2492 C CA . ASP B 1 128 ? 17.406 -1.824 4.863 1 91.38 128 ASP B CA 1
ATOM 2493 C C . ASP B 1 128 ? 15.969 -1.434 5.195 1 91.38 128 ASP B C 1
ATOM 2495 O O . ASP B 1 128 ? 15.68 -0.264 5.465 1 91.38 128 ASP B O 1
ATOM 2499 N N . GLY B 1 129 ? 15.133 -2.512 5.191 1 86.19 129 GLY B N 1
ATOM 2500 C CA . GLY B 1 129 ? 13.719 -2.189 5.223 1 86.19 129 GLY B CA 1
ATOM 2501 C C . GLY B 1 129 ? 13.266 -1.369 4.027 1 86.19 129 GLY B C 1
ATOM 2502 O O . GLY B 1 129 ? 13.438 -1.787 2.881 1 86.19 129 GLY B O 1
ATOM 2503 N N . ASP B 1 130 ? 12.789 -0.141 4.395 1 87.88 130 ASP B N 1
ATOM 2504 C CA . ASP B 1 130 ? 12.266 0.711 3.33 1 87.88 130 ASP B CA 1
ATOM 2505 C C . ASP B 1 130 ? 13.297 1.743 2.893 1 87.88 130 ASP B C 1
ATOM 2507 O O . ASP B 1 130 ? 12.992 2.648 2.113 1 87.88 130 ASP B O 1
ATOM 2511 N N . THR B 1 131 ? 14.516 1.547 3.348 1 92.75 131 THR B N 1
ATOM 2512 C CA . THR B 1 131 ? 15.57 2.498 3.004 1 92.75 131 THR B CA 1
ATOM 2513 C C . THR B 1 131 ? 16.734 1.795 2.303 1 92.75 131 THR B C 1
ATOM 2515 O O . THR B 1 131 ? 16.797 0.563 2.281 1 92.75 131 THR B O 1
ATOM 2518 N N . VAL B 1 132 ? 17.516 2.656 1.581 1 96.81 132 VAL B N 1
ATOM 2519 C CA . VAL B 1 132 ? 18.734 2.15 0.952 1 96.81 132 VAL B CA 1
ATOM 2520 C C . VAL B 1 132 ? 19.922 2.418 1.858 1 96.81 132 VAL B C 1
ATOM 2522 O O . VAL B 1 132 ? 20.141 3.551 2.293 1 96.81 132 VAL B O 1
ATOM 2525 N N . LYS B 1 133 ? 20.641 1.369 2.184 1 96.12 133 LYS B N 1
ATOM 2526 C CA . LYS B 1 133 ? 21.797 1.504 3.066 1 96.12 133 LYS B CA 1
ATOM 2527 C C . LYS B 1 133 ? 22.797 2.5 2.504 1 96.12 133 LYS B C 1
ATOM 2529 O O . LYS B 1 133 ? 23.188 2.404 1.34 1 96.12 133 LYS B O 1
ATOM 2534 N N . GLY B 1 134 ? 23.172 3.465 3.34 1 95.38 134 GLY B N 1
ATOM 2535 C CA . GLY B 1 134 ? 24.219 4.414 2.973 1 95.38 134 GLY B CA 1
ATOM 2536 C C . GLY B 1 134 ? 23.703 5.578 2.148 1 95.38 134 GLY B C 1
ATOM 2537 O O . GLY B 1 134 ? 24.453 6.496 1.82 1 95.38 134 GLY B O 1
ATOM 2538 N N . LEU B 1 135 ? 22.484 5.57 1.776 1 97.38 135 LEU B N 1
ATOM 2539 C CA . LEU B 1 135 ? 21.906 6.605 0.92 1 97.38 135 LEU B CA 1
ATOM 2540 C C . LEU B 1 135 ? 21.906 7.957 1.626 1 97.38 135 LEU B C 1
ATOM 2542 O O . LEU B 1 135 ? 22.219 8.984 1.011 1 97.38 135 LEU B O 1
ATOM 2546 N N . ASP B 1 136 ? 21.5 7.945 2.879 1 95.5 136 ASP B N 1
ATOM 2547 C CA . ASP B 1 136 ? 21.453 9.188 3.646 1 95.5 136 ASP B CA 1
ATOM 2548 C C . ASP B 1 136 ? 22.812 9.883 3.652 1 95.5 136 ASP B C 1
ATOM 2550 O O . ASP B 1 136 ? 22.891 11.109 3.51 1 95.5 136 ASP B O 1
ATOM 2554 N N . GLU B 1 137 ? 23.844 9.141 3.908 1 96.44 137 GLU B N 1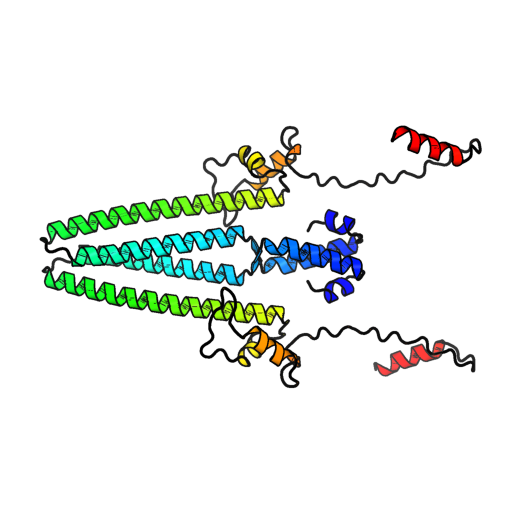
ATOM 2555 C CA . GLU B 1 137 ? 25.203 9.695 3.914 1 96.44 137 GLU B CA 1
ATOM 2556 C C . GLU B 1 137 ? 25.562 10.281 2.555 1 96.44 137 GLU B C 1
ATOM 2558 O O . GLU B 1 137 ? 26.172 11.352 2.479 1 96.44 137 GLU B O 1
ATOM 2563 N N . GLN B 1 138 ? 25.203 9.562 1.515 1 97.38 138 GLN B N 1
ATOM 2564 C CA . GLN B 1 138 ? 25.469 10.062 0.169 1 97.38 138 GLN B CA 1
ATOM 2565 C C . GLN B 1 138 ? 24.75 11.383 -0.082 1 97.38 138 GLN B C 1
ATOM 2567 O O . GLN B 1 138 ? 25.328 12.328 -0.61 1 97.38 138 GLN B O 1
ATOM 2572 N N . ILE B 1 139 ? 23.547 11.461 0.295 1 97.56 139 ILE B N 1
ATOM 2573 C CA . ILE B 1 139 ? 22.734 12.648 0.051 1 97.56 139 ILE B CA 1
ATOM 2574 C C . ILE B 1 139 ? 23.266 13.812 0.89 1 97.56 139 ILE B C 1
ATOM 2576 O O . ILE B 1 139 ? 23.328 14.953 0.416 1 97.56 139 ILE B O 1
ATOM 2580 N N . LYS B 1 140 ? 23.609 13.508 2.137 1 96.56 140 LYS B N 1
ATOM 2581 C CA . LYS B 1 140 ? 24.203 14.539 2.979 1 96.56 140 LYS B CA 1
ATOM 2582 C C . LYS B 1 140 ? 25.453 15.133 2.324 1 96.56 140 LYS B C 1
ATOM 2584 O O . LYS B 1 140 ? 25.641 16.359 2.32 1 96.56 140 LYS B O 1
ATOM 2589 N N . LYS B 1 141 ? 26.266 14.32 1.804 1 97.31 141 LYS B N 1
ATOM 2590 C CA . LYS B 1 141 ? 27.469 14.773 1.112 1 97.31 141 LYS B CA 1
ATOM 2591 C C . LYS B 1 141 ? 27.109 15.672 -0.069 1 97.31 141 LYS B C 1
ATOM 2593 O O . LYS B 1 141 ? 27.766 16.703 -0.291 1 97.31 141 LYS B O 1
ATOM 2598 N N . LEU B 1 142 ? 26.094 15.32 -0.837 1 97.5 142 LEU B N 1
ATOM 2599 C CA . LEU B 1 142 ? 25.672 16.109 -1.99 1 97.5 142 LEU B CA 1
ATOM 2600 C C . LEU B 1 142 ? 25.141 17.469 -1.553 1 97.5 142 LEU B C 1
ATOM 2602 O O . LEU B 1 142 ? 25.375 18.469 -2.227 1 97.5 142 LEU B O 1
ATOM 2606 N N . THR B 1 143 ? 24.469 17.5 -0.449 1 96.12 143 THR B N 1
ATOM 2607 C CA . THR B 1 143 ? 23.844 18.75 0.01 1 96.12 143 THR B CA 1
ATOM 2608 C C . THR B 1 143 ? 24.891 19.719 0.539 1 96.12 143 THR B C 1
ATOM 2610 O O . THR B 1 143 ? 24.641 20.922 0.639 1 96.12 143 THR B O 1
ATOM 2613 N N . GLU B 1 144 ? 26.062 19.219 0.905 1 95.69 144 GLU B N 1
ATOM 2614 C CA . GLU B 1 144 ? 27.094 20.047 1.521 1 95.69 144 GLU B CA 1
ATOM 2615 C C . GLU B 1 144 ? 28.188 20.406 0.514 1 95.69 144 GLU B C 1
ATOM 2617 O O . GLU B 1 144 ? 28.906 21.391 0.696 1 95.69 144 GLU B O 1
ATOM 2622 N N . ALA B 1 145 ? 28.328 19.609 -0.524 1 95.94 145 ALA B N 1
ATOM 2623 C CA . ALA B 1 145 ? 29.406 19.797 -1.485 1 95.94 145 ALA B CA 1
ATOM 2624 C C . ALA B 1 145 ? 29.172 21.016 -2.367 1 95.94 145 ALA B C 1
ATOM 2626 O O . ALA B 1 145 ? 28.031 21.281 -2.775 1 95.94 145 ALA B O 1
ATOM 2627 N N . GLU B 1 146 ? 30.188 21.75 -2.771 1 95.06 146 GLU B N 1
ATOM 2628 C CA . GLU B 1 146 ? 30.109 22.984 -3.547 1 95.06 146 GLU B CA 1
ATOM 2629 C C . GLU B 1 146 ? 29.594 22.719 -4.957 1 95.06 146 GLU B C 1
ATOM 2631 O O . GLU B 1 146 ? 28.922 23.562 -5.547 1 95.06 146 GLU B O 1
ATOM 2636 N N . ASP B 1 147 ? 29.828 21.578 -5.449 1 96.06 147 ASP B N 1
ATOM 2637 C CA . ASP B 1 147 ? 29.516 21.297 -6.848 1 96.06 147 ASP B CA 1
ATOM 2638 C C . ASP B 1 147 ? 28.125 20.672 -6.984 1 96.06 147 ASP B C 1
ATOM 2640 O O . ASP B 1 147 ? 27.656 20.422 -8.102 1 96.06 147 ASP B O 1
ATOM 2644 N N . SER B 1 148 ? 27.422 20.391 -5.812 1 96.38 148 SER B N 1
ATOM 2645 C CA . SER B 1 148 ? 26.109 19.75 -5.941 1 96.38 148 SER B CA 1
ATOM 2646 C C . SER B 1 148 ? 25.078 20.422 -5.031 1 96.38 148 SER B C 1
ATOM 2648 O O . SER B 1 148 ? 23.875 20.219 -5.199 1 96.38 148 SER B O 1
ATOM 2650 N N . LYS B 1 149 ? 25.469 21.234 -4.098 1 95.12 149 LYS B N 1
ATOM 2651 C CA . LYS B 1 149 ? 24.594 21.844 -3.109 1 95.12 149 LYS B CA 1
ATOM 2652 C C . LYS B 1 149 ? 23.484 22.641 -3.781 1 95.12 149 LYS B C 1
ATOM 2654 O O . LYS B 1 149 ? 22.391 22.766 -3.242 1 95.12 149 LYS B O 1
ATOM 2659 N N . PHE B 1 150 ? 23.766 23.25 -4.941 1 95.12 150 PHE B N 1
ATOM 2660 C CA . PHE B 1 150 ? 22.812 24.109 -5.633 1 95.12 150 PHE B CA 1
ATOM 2661 C C . PHE B 1 150 ? 21.609 23.297 -6.125 1 95.12 150 PHE B C 1
ATOM 2663 O O . PHE B 1 150 ? 20.594 23.859 -6.523 1 95.12 150 PHE B O 1
ATOM 2670 N N . LEU B 1 151 ? 21.766 21.938 -6.051 1 96.5 151 LEU B N 1
ATOM 2671 C CA . LEU B 1 151 ? 20.672 21.078 -6.477 1 96.5 151 LEU B CA 1
ATOM 2672 C C . LEU B 1 151 ? 19.641 20.922 -5.367 1 96.5 151 LEU B C 1
ATOM 2674 O O . LEU B 1 151 ? 18.578 20.328 -5.574 1 96.5 151 LEU B O 1
ATOM 2678 N N . PHE B 1 152 ? 19.891 21.5 -4.172 1 96.38 152 PHE B N 1
ATOM 2679 C CA . PHE B 1 152 ? 19.016 21.328 -3.01 1 96.38 152 PHE B CA 1
ATOM 2680 C C . PHE B 1 152 ? 18.609 22.672 -2.434 1 96.38 152 PHE B C 1
ATOM 2682 O O . PHE B 1 152 ? 19.375 23.656 -2.52 1 96.38 152 PHE B O 1
ATOM 2689 N N . ASP B 1 153 ? 17.375 22.688 -1.938 1 88.44 153 ASP B N 1
ATOM 2690 C CA . ASP B 1 153 ? 16.953 23.922 -1.269 1 88.44 153 ASP B CA 1
ATOM 2691 C C . ASP B 1 153 ? 17.672 24.094 0.063 1 88.44 153 ASP B C 1
ATOM 2693 O O . ASP B 1 153 ? 17.875 23.125 0.802 1 88.44 153 ASP B O 1
ATOM 2697 N N . SER B 1 154 ? 18.312 25.297 0.277 1 74.5 154 SER B N 1
ATOM 2698 C CA . SER B 1 154 ? 19.047 25.609 1.499 1 74.5 154 SER B CA 1
ATOM 2699 C C . SER B 1 154 ? 18.109 26.094 2.604 1 74.5 154 SER B C 1
ATOM 2701 O O . SER B 1 154 ? 17.078 26.703 2.324 1 74.5 154 SER B O 1
ATOM 2703 N N . GLU B 1 155 ? 18.156 25.328 3.775 1 59.59 155 GLU B N 1
ATOM 2704 C CA . GLU B 1 155 ? 17.516 25.953 4.93 1 59.59 155 GLU B CA 1
ATOM 2705 C C . GLU B 1 155 ? 18.031 27.375 5.145 1 59.59 155 GLU B C 1
ATOM 2707 O O . GLU B 1 155 ? 19.094 27.578 5.719 1 59.59 155 GLU B O 1
ATOM 2712 N N . GLU B 1 156 ? 18.375 27.984 4.254 1 50.56 156 GLU B N 1
ATOM 2713 C CA . GLU B 1 156 ? 18.938 29.297 4.602 1 50.56 156 GLU B CA 1
ATOM 2714 C C . GLU B 1 156 ? 18.078 30 5.648 1 50.56 156 GLU B C 1
ATOM 2716 O O . GLU B 1 156 ? 16.891 30.188 5.453 1 50.56 156 GLU B O 1
ATOM 2721 N N . SER B 1 157 ? 18.234 29.641 6.898 1 46.06 157 SER B N 1
ATOM 2722 C CA . SER B 1 157 ? 17.812 30.516 7.984 1 46.06 157 SER B CA 1
ATOM 2723 C C . SER B 1 157 ? 17.875 31.984 7.559 1 46.06 157 SER B C 1
ATOM 2725 O O . SER B 1 157 ? 18.922 32.469 7.152 1 46.06 157 SER B O 1
ATOM 2727 N N . ALA B 1 158 ? 16.875 32.406 6.977 1 44.19 158 ALA B N 1
ATOM 2728 C CA . ALA B 1 158 ? 16.781 33.875 6.879 1 44.19 158 ALA B CA 1
ATOM 2729 C C . ALA B 1 158 ? 17.297 34.531 8.148 1 44.19 158 ALA B C 1
ATOM 2731 O O . ALA B 1 158 ? 16.641 34.5 9.188 1 44.19 158 ALA B O 1
ATOM 2732 N N . THR B 1 159 ? 18.469 34.344 8.547 1 42.19 159 THR B N 1
ATOM 2733 C CA . THR B 1 159 ? 18.953 35.281 9.555 1 42.19 159 THR B CA 1
ATOM 2734 C C . THR B 1 159 ? 18.469 36.688 9.258 1 42.19 159 THR B C 1
ATOM 2736 O O . THR B 1 159 ? 18.812 37.281 8.227 1 42.19 159 THR B O 1
ATOM 2739 N N . PHE B 1 160 ? 17.219 36.906 9.586 1 40.66 160 PHE B N 1
ATOM 2740 C CA . PHE B 1 160 ? 16.859 38.312 9.688 1 40.66 160 PHE B CA 1
ATOM 2741 C C . PHE B 1 160 ? 18.047 39.125 10.211 1 40.66 160 PHE B C 1
ATOM 2743 O O . PHE B 1 160 ? 18.453 38.969 11.359 1 40.66 160 PHE B O 1
ATOM 2750 N N . ILE B 1 161 ? 19.078 39.25 9.445 1 38.31 161 ILE B N 1
ATOM 2751 C CA . ILE B 1 161 ? 20 40.312 9.867 1 38.31 161 ILE B CA 1
ATOM 2752 C C . ILE B 1 161 ? 19.203 41.5 10.422 1 38.31 161 ILE B C 1
ATOM 2754 O O . ILE B 1 161 ? 18.5 42.188 9.688 1 38.31 161 ILE B O 1
ATOM 2758 N N . GLY B 1 162 ? 18.578 41.281 11.586 1 40.19 162 GLY B N 1
ATOM 2759 C CA . GLY B 1 162 ? 18.156 42.469 12.305 1 40.19 162 GLY B CA 1
ATOM 2760 C C . GLY B 1 162 ? 19.078 43.656 12.094 1 40.19 162 GLY B C 1
ATOM 2761 O O . GLY B 1 162 ? 20.281 43.562 12.367 1 40.19 162 GLY B O 1
ATOM 2762 N N . VAL B 1 163 ? 18.844 44.375 10.992 1 40.34 163 VAL B N 1
ATOM 2763 C CA . VAL B 1 163 ? 19.516 45.656 10.961 1 40.34 163 VAL B CA 1
ATOM 2764 C C . VAL B 1 163 ? 19.609 46.25 12.375 1 40.34 163 VAL B C 1
ATOM 2766 O O . VAL B 1 163 ? 18.594 46.438 13.039 1 40.34 163 VAL B O 1
ATOM 2769 N N . LYS B 1 164 ? 20.688 45.781 13.055 1 41.78 164 LYS B N 1
ATOM 2770 C CA . LYS B 1 164 ? 20.969 46.562 14.273 1 41.78 164 LYS B CA 1
ATOM 2771 C C . LYS B 1 164 ? 20.641 48.031 14.086 1 41.78 164 LYS B C 1
ATOM 2773 O O . LYS B 1 164 ? 21.047 48.656 13.094 1 41.78 164 LYS B O 1
ATOM 2778 N N . PRO B 1 165 ? 19.547 48.469 14.734 1 40.53 165 PRO B N 1
ATOM 2779 C CA . PRO B 1 165 ? 19.406 49.938 14.656 1 40.53 165 PRO B CA 1
ATOM 2780 C C . PRO B 1 165 ? 20.734 50.656 14.734 1 40.53 165 PRO B C 1
ATOM 2782 O O . PRO B 1 165 ? 21.609 50.281 15.523 1 40.53 165 PRO B O 1
ATOM 2785 N N . GLY B 1 166 ? 21.312 50.938 13.531 1 38.78 166 GLY B N 1
ATOM 2786 C CA . GLY B 1 166 ? 22.5 51.781 13.516 1 38.78 166 GLY B CA 1
ATOM 2787 C C . GLY B 1 166 ? 22.609 52.688 14.734 1 38.78 166 GLY B C 1
ATOM 2788 O O . GLY B 1 166 ? 21.625 53.25 15.172 1 38.78 166 GLY B O 1
ATOM 2789 N N . GLU B 1 167 ? 23.344 52.312 15.664 1 36.59 167 GLU B N 1
ATOM 2790 C CA . GLU B 1 167 ? 23.703 53.281 16.703 1 36.59 167 GLU B CA 1
ATOM 2791 C C . GLU B 1 167 ? 23.703 54.688 16.156 1 36.59 167 GLU B C 1
ATOM 2793 O O . GLU B 1 167 ? 24.281 54.969 15.102 1 36.59 167 GLU B O 1
ATOM 2798 N N . GLY B 1 168 ? 22.578 55.5 16.5 1 34.69 168 GLY B N 1
ATOM 2799 C CA . GLY B 1 168 ? 22.438 56.938 16.312 1 34.69 168 GLY B CA 1
ATOM 2800 C C . GLY B 1 168 ? 23.75 57.688 16.469 1 34.69 168 GLY B C 1
ATOM 2801 O O . GLY B 1 168 ? 24.281 57.812 17.562 1 34.69 168 GLY B O 1
ATOM 2802 N N . SER B 1 169 ? 24.734 57.375 15.586 1 33.75 169 SER B N 1
ATOM 2803 C CA . SER B 1 169 ? 25.719 58.438 15.656 1 33.75 169 SER B CA 1
ATOM 2804 C C . SER B 1 169 ? 25.062 59.812 15.703 1 33.75 169 SER B C 1
ATOM 2806 O O . SER B 1 169 ? 23.984 60 15.141 1 33.75 169 SER B O 1
ATOM 2808 N N . ASP B 1 170 ? 25.406 60.688 16.484 1 32.56 170 ASP B N 1
ATOM 2809 C CA . ASP B 1 170 ? 24.938 62.031 16.828 1 32.56 170 ASP B CA 1
ATOM 2810 C C . ASP B 1 170 ? 24.625 62.844 15.562 1 32.56 170 ASP B C 1
ATOM 2812 O O . ASP B 1 170 ? 24.062 63.938 15.648 1 32.56 170 ASP B O 1
ATOM 2816 N N . LYS B 1 171 ? 25.391 62.719 14.391 1 31.56 171 LYS B N 1
ATOM 2817 C CA . LYS B 1 171 ? 25.469 64.125 13.953 1 31.56 171 LYS B CA 1
ATOM 2818 C C . LYS B 1 171 ? 24.109 64.625 13.523 1 31.56 171 LYS B C 1
ATOM 2820 O O . LYS B 1 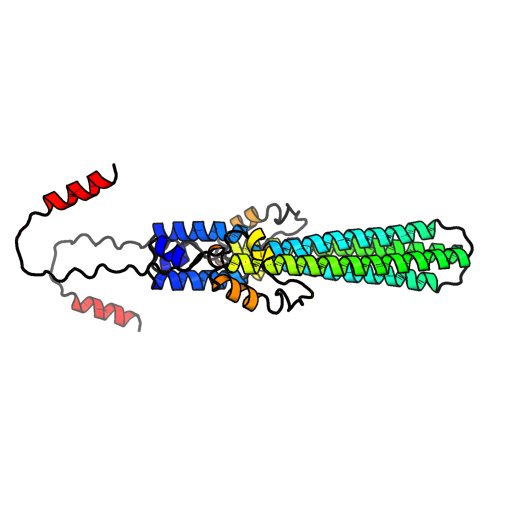171 ? 23.078 64.125 13.914 1 31.56 171 LYS B O 1
ATOM 2825 N N . ASN B 1 172 ? 24.062 65.375 12.281 1 34.03 172 ASN B N 1
ATOM 2826 C CA . ASN B 1 172 ? 23.312 66.438 11.578 1 34.03 172 ASN B CA 1
ATOM 2827 C C . ASN B 1 172 ? 22.016 65.875 10.992 1 34.03 172 ASN B C 1
ATOM 2829 O O . ASN B 1 172 ? 21.953 64.75 10.562 1 34.03 172 ASN B O 1
ATOM 2833 N N . ASN B 1 173 ? 20.859 66.5 11.281 1 35.97 173 ASN B N 1
ATOM 2834 C CA . ASN B 1 173 ? 19.422 66.5 11.016 1 35.97 173 ASN B CA 1
ATOM 2835 C C . ASN B 1 173 ? 19.125 66.25 9.539 1 35.97 173 ASN B C 1
ATOM 2837 O O . ASN B 1 173 ? 18.922 67.188 8.773 1 35.97 173 ASN B O 1
ATOM 2841 N N . ALA B 1 174 ? 19.938 65.688 8.68 1 35.91 174 ALA B N 1
ATOM 2842 C CA . ALA B 1 174 ? 19.469 65.688 7.297 1 35.91 174 ALA B CA 1
ATOM 2843 C C . ALA B 1 174 ? 18.172 64.875 7.141 1 35.91 174 ALA B C 1
ATOM 2845 O O . ALA B 1 174 ? 18.047 63.812 7.703 1 35.91 174 ALA B O 1
ATOM 2846 N N . SER B 1 175 ? 17.047 65.562 6.789 1 40.06 175 SER B N 1
ATOM 2847 C CA . SER B 1 175 ? 15.633 65.188 6.664 1 40.06 175 SER B CA 1
ATOM 2848 C C . SER B 1 175 ? 15.43 63.938 5.848 1 40.06 175 SER B C 1
ATOM 2850 O O . SER B 1 175 ? 16.203 63.656 4.941 1 40.06 175 SER B O 1
ATOM 2852 N N . VAL B 1 176 ? 14.68 62.969 6.371 1 44.09 176 VAL B N 1
ATOM 2853 C CA . VAL B 1 176 ? 14.164 61.656 5.949 1 44.09 176 VAL B CA 1
ATOM 2854 C C . VAL B 1 176 ? 13.703 61.75 4.492 1 44.09 176 VAL B C 1
ATOM 2856 O O . VAL B 1 176 ? 13.492 60.719 3.85 1 44.09 176 VAL B O 1
ATOM 2859 N N . GLU B 1 177 ? 13.508 62.969 3.951 1 39.44 177 GLU B N 1
ATOM 2860 C CA . GLU B 1 177 ? 12.875 63.094 2.641 1 39.44 177 GLU B CA 1
ATOM 2861 C C . GLU B 1 177 ? 13.766 62.531 1.542 1 39.44 177 GLU B C 1
ATOM 2863 O O . GLU B 1 177 ? 13.281 61.906 0.594 1 39.44 177 GLU B O 1
ATOM 2868 N N . GLN B 1 178 ? 15.102 62.812 1.647 1 38.41 178 GLN B N 1
ATOM 2869 C CA . GLN B 1 178 ? 15.883 62.562 0.438 1 38.41 178 GLN B CA 1
ATOM 2870 C C . GLN B 1 178 ? 16.156 61.062 0.249 1 38.41 178 GLN B C 1
ATOM 2872 O O . GLN B 1 178 ? 16.516 60.625 -0.846 1 38.41 178 GLN B O 1
ATOM 2877 N N . GLN B 1 179 ? 16.172 60.375 1.351 1 38.22 179 GLN B N 1
ATOM 2878 C CA . GLN B 1 179 ? 16.609 59 1.136 1 38.22 179 GLN B CA 1
ATOM 2879 C C . GLN B 1 179 ? 15.539 58.188 0.392 1 38.22 179 GLN B C 1
ATOM 2881 O O . GLN B 1 179 ? 15.828 57.125 -0.151 1 38.22 179 GLN B O 1
ATOM 2886 N N . PHE B 1 180 ? 14.266 58.625 0.482 1 42.62 180 PHE B N 1
ATOM 2887 C CA . PHE B 1 180 ? 13.227 57.906 -0.251 1 42.62 180 PHE B CA 1
ATOM 2888 C C . PHE B 1 180 ? 13.414 58.094 -1.755 1 42.62 180 PHE B C 1
ATOM 2890 O O . PHE B 1 180 ? 13.023 57.219 -2.535 1 42.62 180 PHE B O 1
ATOM 2897 N N . GLU B 1 181 ? 13.898 59.219 -2.209 1 40.06 181 GLU B N 1
ATOM 2898 C CA . GLU B 1 181 ? 13.953 59.469 -3.65 1 40.06 181 GLU B CA 1
ATOM 2899 C C . GLU B 1 181 ? 14.961 58.531 -4.32 1 40.06 181 GLU B C 1
ATOM 2901 O O . GLU B 1 181 ? 14.727 58.031 -5.422 1 40.06 181 GLU B O 1
ATOM 2906 N N . ASN B 1 182 ? 16.109 58.406 -3.639 1 43.97 182 ASN B N 1
ATOM 2907 C CA . ASN B 1 182 ? 17.109 57.656 -4.406 1 43.97 182 ASN B CA 1
ATOM 2908 C C . ASN B 1 182 ? 16.75 56.188 -4.516 1 43.97 182 ASN B C 1
ATOM 2910 O O . ASN B 1 182 ? 17.25 55.469 -5.402 1 43.97 182 ASN B O 1
ATOM 2914 N N . ALA B 1 183 ? 16.172 55.625 -3.49 1 41.84 183 ALA B N 1
ATOM 2915 C CA . ALA B 1 183 ? 15.805 54.219 -3.631 1 41.84 183 ALA B CA 1
ATOM 2916 C C . ALA B 1 183 ? 14.789 54 -4.746 1 41.84 183 ALA B C 1
ATOM 2918 O O . ALA B 1 183 ? 14.805 53 -5.445 1 41.84 183 ALA B O 1
ATOM 2919 N N . LEU B 1 184 ? 13.898 55.031 -5.031 1 45.28 184 LEU B N 1
ATOM 2920 C CA . LEU B 1 184 ? 13.016 54.875 -6.176 1 45.28 184 LEU B CA 1
ATOM 2921 C C . LEU B 1 184 ? 13.789 55 -7.484 1 45.28 184 LEU B C 1
ATOM 2923 O O . LEU B 1 184 ? 13.359 54.5 -8.523 1 45.28 184 LEU B O 1
ATOM 2927 N N . LYS B 1 185 ? 14.789 55.812 -7.594 1 47.44 185 LYS B N 1
ATOM 2928 C CA . LYS B 1 185 ? 15.406 56.062 -8.898 1 47.44 185 LYS B CA 1
ATOM 2929 C C . LYS B 1 185 ? 16.203 54.844 -9.352 1 47.44 185 LYS B C 1
ATOM 2931 O O . LYS B 1 185 ? 16.406 54.625 -10.555 1 47.44 185 LYS B O 1
ATOM 2936 N N . GLY B 1 186 ? 16.75 54.125 -8.391 1 43.59 186 GLY B N 1
ATOM 2937 C CA . GLY B 1 186 ? 17.531 53.031 -8.906 1 43.59 186 GLY B CA 1
ATOM 2938 C C . GLY B 1 186 ? 16.672 51.906 -9.469 1 43.59 186 GLY B C 1
ATOM 2939 O O . GLY B 1 186 ? 17.203 50.906 -9.984 1 43.59 186 GLY B O 1
ATOM 2940 N N . ILE B 1 187 ? 15.414 51.812 -9.031 1 41.88 187 ILE B N 1
ATOM 2941 C CA . ILE B 1 187 ? 14.625 50.719 -9.625 1 41.88 187 ILE B CA 1
ATOM 2942 C C . ILE B 1 187 ? 14.172 51.125 -11.023 1 41.88 187 ILE B C 1
ATOM 2944 O O . ILE B 1 187 ? 13.789 50.281 -11.828 1 41.88 187 ILE B O 1
ATOM 2948 N N . PHE B 1 188 ? 14.266 52.406 -11.469 1 31.2 188 PHE B N 1
ATOM 2949 C CA . PHE B 1 188 ? 14.07 52.531 -12.906 1 31.2 188 PHE B CA 1
ATOM 2950 C C . PHE B 1 188 ? 15.391 52.438 -13.648 1 31.2 188 PHE B C 1
ATOM 2952 O O . PHE B 1 188 ? 16.422 52.906 -13.156 1 31.2 188 PHE B O 1
#

Foldseek 3Di:
DDLVVCVVVPDDSVRSVVVVVVVVVVCVPDDPVLVVVLVVVLVVLVVVLVVVVVVLVVVLVPDPDDPVVSVVSVVVVVVVSVVSVVVSVVVSQVSLAVSQLQVLCVVQAFQDSVVLVVQDDPDPWDDDVSHTPCSNVVVVCQCPDPVRVVRHDDPPPPPPPPPPPPPPPDDDDDDPPPVVVVVVVVVD/DDLVVCVVVPDDSVRSVVVVVVVVVVCVPDDPVLVVVLVVVLVVLVVVLVVVVVVLVVVLVPDPDDPVVSVVSVVVVVVVSVVSVVVSVVVSQVSLAVSQLQVLCVVQAFQDSVVLVVQDDPPPWDDDVSHTPCSNVVVVCQCPDPVRVVRHDDPPPPPPPPPPPPPPPDDDCPDPPPVVVVVVVVVD

Organism: NCBI:txid1450156

Radius of gyration: 32.9 Å; Cα contacts (8 Å, |Δi|>4): 253; chains: 2; bounding box: 60×110×73 Å

pLDDT: mean 84.53, std 21.26, range [30.11, 98.44]